Protein AF-A0A4D8QQ71-F1 (afdb_monomer_lite)

Structure (mmCIF, N/CA/C/O backbone):
data_AF-A0A4D8QQ71-F1
#
_entry.id   AF-A0A4D8QQ71-F1
#
loop_
_atom_site.group_PDB
_atom_site.id
_atom_site.type_symbol
_atom_site.label_atom_id
_atom_site.label_alt_id
_atom_site.label_comp_id
_atom_site.label_asym_id
_atom_site.label_entity_id
_atom_site.label_seq_id
_atom_site.pdbx_PDB_ins_code
_atom_site.Cartn_x
_atom_site.Cartn_y
_atom_site.Cartn_z
_atom_site.occupancy
_atom_site.B_iso_or_equiv
_atom_site.auth_seq_id
_atom_site.auth_comp_id
_atom_site.auth_asym_id
_atom_site.auth_atom_id
_atom_site.pdbx_PDB_model_num
ATOM 1 N N . MET A 1 1 ? -4.074 -42.298 10.983 1.00 32.59 1 MET A N 1
ATOM 2 C CA . MET A 1 1 ? -4.245 -40.883 11.365 1.00 32.59 1 MET A CA 1
ATOM 3 C C . MET A 1 1 ? -3.149 -40.591 12.360 1.00 32.59 1 MET A C 1
ATOM 5 O O . MET A 1 1 ? -3.302 -40.962 13.514 1.00 32.59 1 MET A O 1
ATOM 9 N N . ASP A 1 2 ? -2.033 -40.041 11.890 1.00 25.41 2 ASP A N 1
ATOM 10 C CA . ASP A 1 2 ? -0.933 -39.625 12.760 1.00 25.41 2 ASP A CA 1
ATOM 11 C C . ASP A 1 2 ? -1.004 -38.114 12.945 1.00 25.41 2 ASP A C 1
ATOM 13 O O . ASP A 1 2 ? -0.840 -37.344 12.000 1.00 25.41 2 ASP A O 1
ATOM 17 N N . ILE A 1 3 ? -1.305 -37.711 14.177 1.00 35.75 3 ILE A N 1
ATOM 18 C CA . ILE A 1 3 ? -1.334 -36.326 14.641 1.00 35.75 3 ILE A CA 1
ATOM 19 C C . ILE A 1 3 ? -0.041 -36.110 15.430 1.00 35.75 3 ILE A C 1
ATOM 21 O O . ILE A 1 3 ? -0.057 -36.071 16.654 1.00 35.75 3 ILE A O 1
ATOM 25 N N . THR A 1 4 ? 1.099 -36.021 14.746 1.00 35.38 4 THR A N 1
ATOM 26 C CA . THR A 1 4 ? 2.376 -35.640 15.377 1.00 35.38 4 THR A CA 1
ATOM 27 C C . THR A 1 4 ? 3.276 -34.901 14.387 1.00 35.38 4 THR A C 1
ATOM 29 O O . THR A 1 4 ? 4.234 -35.460 13.864 1.00 35.38 4 THR A O 1
ATOM 32 N N . ALA A 1 5 ? 2.957 -33.630 14.125 1.00 35.38 5 ALA A N 1
ATOM 33 C CA . ALA A 1 5 ? 3.883 -32.642 13.556 1.00 35.38 5 ALA A CA 1
ATOM 34 C C . ALA A 1 5 ? 3.397 -31.207 13.850 1.00 35.38 5 ALA A C 1
ATOM 36 O O . ALA A 1 5 ? 3.322 -30.370 12.950 1.00 35.38 5 ALA A O 1
ATOM 37 N N . ALA A 1 6 ? 3.004 -30.935 15.097 1.00 36.25 6 ALA A N 1
ATOM 38 C CA . ALA A 1 6 ? 2.597 -29.606 15.553 1.00 36.25 6 ALA A CA 1
ATOM 39 C C . ALA A 1 6 ? 3.740 -28.959 16.354 1.00 36.25 6 ALA A C 1
ATOM 41 O O . ALA A 1 6 ? 3.700 -28.887 17.579 1.00 36.25 6 ALA A O 1
ATOM 42 N N . GLY A 1 7 ? 4.796 -28.546 15.650 1.00 33.25 7 GLY A N 1
ATOM 43 C CA . GLY A 1 7 ? 5.601 -27.403 16.095 1.00 33.25 7 GLY A CA 1
ATOM 44 C C . GLY A 1 7 ? 4.876 -26.098 15.725 1.00 33.25 7 GLY A C 1
ATOM 45 O O . GLY A 1 7 ? 3.969 -26.153 14.889 1.00 33.25 7 GLY A O 1
ATOM 46 N N . PRO A 1 8 ? 5.234 -24.936 16.306 1.00 40.34 8 PRO A N 1
ATOM 47 C CA . PRO A 1 8 ? 4.706 -23.652 15.841 1.00 40.34 8 PRO A CA 1
ATOM 48 C C . PRO A 1 8 ? 4.981 -23.505 14.336 1.00 40.34 8 PRO A C 1
ATOM 50 O O . PRO A 1 8 ? 6.089 -23.820 13.886 1.00 40.34 8 PRO A O 1
ATOM 53 N N . LEU A 1 9 ? 3.981 -23.089 13.552 1.00 41.75 9 LEU A N 1
ATOM 54 C CA . LEU A 1 9 ? 4.025 -23.014 12.083 1.00 41.75 9 LEU A CA 1
ATOM 55 C C . LEU A 1 9 ? 5.154 -22.077 11.613 1.00 41.75 9 LEU A C 1
ATOM 57 O O . LEU A 1 9 ? 5.753 -22.346 10.578 1.00 41.75 9 LEU A O 1
ATOM 61 N N . LEU A 1 10 ? 5.564 -21.108 12.440 1.00 35.62 10 LEU A N 1
ATOM 62 C CA . LEU A 1 10 ? 6.802 -20.324 12.283 1.00 35.62 10 LEU A CA 1
ATOM 63 C C . LEU A 1 10 ? 8.080 -21.150 12.024 1.00 35.62 10 LEU A C 1
ATOM 65 O O . LEU A 1 10 ? 8.978 -20.666 11.346 1.00 35.62 10 LEU A O 1
ATOM 69 N N . SER A 1 11 ? 8.183 -22.386 12.528 1.00 36.47 11 SER A N 1
ATOM 70 C CA . SER A 1 11 ? 9.331 -23.274 12.249 1.00 36.47 11 SER A CA 1
ATOM 71 C C . SER A 1 11 ? 9.334 -23.853 10.829 1.00 36.47 11 SER A C 1
ATOM 73 O O . SER A 1 11 ? 10.334 -24.420 10.403 1.00 36.47 11 SER A O 1
ATOM 75 N N . ARG A 1 12 ? 8.225 -23.726 10.087 1.00 39.41 12 ARG A N 1
ATOM 76 C CA . ARG A 1 12 ? 8.126 -24.147 8.682 1.00 39.41 12 ARG A CA 1
ATOM 77 C C . ARG A 1 12 ? 8.486 -23.038 7.700 1.00 39.41 12 ARG A C 1
ATOM 79 O O . ARG A 1 12 ? 8.708 -23.354 6.541 1.00 39.41 12 ARG A O 1
ATOM 86 N N . TYR A 1 13 ? 8.577 -21.790 8.150 1.00 51.03 13 TYR A N 1
ATOM 87 C CA . TYR A 1 13 ? 8.839 -20.626 7.303 1.00 51.03 13 TYR A CA 1
ATOM 88 C C . TYR A 1 13 ? 10.159 -19.979 7.716 1.00 51.03 13 TYR A C 1
ATOM 90 O O . TYR A 1 13 ? 10.225 -18.837 8.169 1.00 51.03 13 TYR A O 1
ATOM 98 N N . GLU A 1 14 ? 11.224 -20.771 7.604 1.00 49.44 14 GLU A N 1
ATOM 99 C CA . GLU A 1 14 ? 12.592 -20.271 7.658 1.00 49.44 14 GLU A CA 1
ATOM 100 C C . GLU A 1 14 ? 12.810 -19.309 6.479 1.00 49.44 14 GLU A C 1
ATOM 102 O O . GLU A 1 14 ? 12.250 -19.494 5.396 1.00 49.44 14 GLU A O 1
ATOM 107 N N . ILE A 1 15 ? 13.643 -18.283 6.684 1.00 53.16 15 ILE A N 1
ATOM 108 C CA . ILE A 1 15 ? 14.099 -17.341 5.640 1.00 53.16 15 ILE A CA 1
ATOM 109 C C . ILE A 1 15 ? 14.545 -18.095 4.370 1.00 53.16 15 ILE A C 1
ATOM 111 O O . ILE A 1 15 ? 14.389 -17.598 3.259 1.00 53.16 15 ILE A O 1
ATOM 115 N N . ASP A 1 16 ? 15.008 -19.330 4.544 1.00 51.38 16 ASP A N 1
ATOM 116 C CA . ASP A 1 16 ? 15.487 -20.256 3.523 1.00 51.38 16 ASP A CA 1
ATOM 117 C C . ASP A 1 16 ? 14.410 -20.707 2.510 1.00 51.38 16 ASP A C 1
ATOM 119 O O . ASP A 1 16 ? 14.756 -21.211 1.443 1.00 51.38 16 ASP A O 1
ATOM 123 N N . GLN A 1 17 ? 13.116 -20.519 2.804 1.00 65.69 17 GLN A N 1
ATOM 124 C CA . GLN A 1 17 ? 12.005 -20.800 1.876 1.00 65.69 17 GLN A CA 1
ATOM 125 C C . GLN A 1 17 ? 11.454 -19.551 1.178 1.00 65.69 17 GLN A C 1
ATOM 127 O O . GLN A 1 17 ? 10.574 -19.653 0.319 1.00 65.69 17 GLN A O 1
ATOM 132 N N . VAL A 1 18 ? 11.944 -18.363 1.535 1.00 75.56 18 VAL A N 1
ATOM 133 C CA . VAL A 1 18 ? 11.543 -17.119 0.877 1.00 75.56 18 VAL A CA 1
ATOM 134 C C . VAL A 1 18 ? 12.080 -17.143 -0.550 1.00 75.56 18 VAL A C 1
ATOM 136 O O . VAL A 1 18 ? 13.284 -17.275 -0.773 1.00 75.56 18 VAL A O 1
ATOM 139 N N . LYS A 1 19 ? 11.181 -17.018 -1.532 1.00 80.50 19 LYS A N 1
ATOM 140 C CA . LYS A 1 19 ? 11.563 -16.964 -2.948 1.00 80.50 19 LYS A CA 1
ATOM 141 C C . LYS A 1 19 ? 12.509 -15.772 -3.165 1.00 80.50 19 LYS A C 1
ATOM 143 O O . LYS A 1 19 ? 12.151 -14.656 -2.778 1.00 80.50 19 LYS A O 1
ATOM 148 N N . PRO A 1 20 ? 13.709 -15.981 -3.740 1.00 81.62 20 PRO A N 1
ATOM 149 C CA . PRO A 1 20 ? 14.648 -14.891 -3.973 1.00 81.62 20 PRO A CA 1
ATOM 150 C C . PRO A 1 20 ? 14.092 -13.946 -5.045 1.00 81.62 20 PRO A C 1
ATOM 152 O O . PRO A 1 20 ? 13.395 -14.420 -5.942 1.00 81.62 20 PRO A O 1
ATOM 155 N N . PRO A 1 21 ? 14.417 -12.641 -5.004 1.00 84.75 21 PRO A N 1
ATOM 156 C CA . PRO A 1 21 ? 14.007 -11.714 -6.055 1.00 84.75 21 PRO A CA 1
ATOM 157 C C . PRO A 1 21 ? 14.518 -12.188 -7.422 1.00 84.75 21 PRO A C 1
ATOM 159 O O . PRO A 1 21 ? 15.658 -12.642 -7.540 1.00 84.75 21 PRO A O 1
ATOM 162 N N . GLU A 1 22 ? 13.694 -12.066 -8.461 1.00 85.56 22 GLU A N 1
ATOM 163 C CA . GLU A 1 22 ? 14.055 -12.479 -9.825 1.00 85.56 22 GLU A CA 1
ATOM 164 C C . GLU A 1 22 ? 14.792 -11.382 -10.603 1.00 85.56 22 GLU A C 1
ATOM 166 O O . GLU A 1 22 ? 15.382 -11.647 -11.654 1.00 85.56 22 GLU A O 1
ATOM 171 N N . SER A 1 23 ? 14.806 -10.152 -10.083 1.00 84.25 23 SER A N 1
ATOM 172 C CA . SER A 1 23 ? 15.442 -9.006 -10.726 1.00 84.25 23 SER A CA 1
ATOM 173 C C . SER A 1 23 ? 16.143 -8.066 -9.732 1.00 84.25 23 SER A C 1
ATOM 175 O O . SER A 1 23 ? 15.766 -7.991 -8.559 1.00 84.25 23 SER A O 1
ATOM 177 N N . PRO A 1 24 ? 17.141 -7.275 -10.183 1.00 86.81 24 PRO A N 1
ATOM 178 C CA . PRO A 1 24 ? 17.744 -6.225 -9.357 1.00 86.81 24 PRO A CA 1
ATOM 179 C C . PRO A 1 24 ? 16.740 -5.166 -8.886 1.00 86.81 24 PRO A C 1
ATOM 181 O O . PRO A 1 24 ? 16.945 -4.540 -7.850 1.00 86.81 24 PRO A O 1
ATOM 184 N N . ILE A 1 25 ? 15.665 -4.947 -9.648 1.00 88.81 25 ILE A N 1
ATOM 185 C CA . ILE A 1 25 ? 14.607 -3.996 -9.300 1.00 88.81 25 ILE A CA 1
ATOM 186 C C . ILE A 1 25 ? 13.749 -4.539 -8.156 1.00 88.81 25 ILE A C 1
ATOM 188 O O . ILE A 1 25 ? 13.531 -3.817 -7.185 1.00 88.81 25 ILE A O 1
ATOM 192 N N . GLU A 1 26 ? 13.336 -5.807 -8.219 1.00 88.69 26 GLU A N 1
ATOM 193 C CA . GLU A 1 26 ? 12.669 -6.468 -7.092 1.00 88.69 26 GLU A CA 1
ATOM 194 C C . GLU A 1 26 ? 13.551 -6.448 -5.846 1.00 88.69 26 GLU A C 1
ATOM 196 O O . GLU A 1 26 ? 13.071 -6.081 -4.781 1.00 88.69 26 GLU A O 1
ATOM 201 N N . ALA A 1 27 ? 14.846 -6.759 -5.973 1.00 87.81 27 ALA A N 1
ATOM 202 C CA . ALA A 1 27 ? 15.775 -6.719 -4.844 1.00 87.81 27 ALA A CA 1
ATOM 203 C C . ALA A 1 27 ? 15.812 -5.332 -4.174 1.00 87.81 27 ALA A C 1
ATOM 205 O O . ALA A 1 27 ? 15.681 -5.233 -2.957 1.00 87.81 27 ALA A O 1
ATOM 206 N N . LYS A 1 28 ? 15.885 -4.250 -4.962 1.00 89.81 28 LYS A N 1
ATOM 207 C CA . LYS A 1 28 ? 15.823 -2.876 -4.433 1.00 89.81 28 LYS A CA 1
ATOM 208 C C . LYS A 1 28 ? 14.486 -2.555 -3.764 1.00 89.81 28 LYS A C 1
ATOM 210 O O . LYS A 1 28 ? 14.470 -1.864 -2.749 1.00 89.81 28 LYS A O 1
ATOM 215 N N . MET A 1 29 ? 13.369 -3.021 -4.326 1.00 91.31 29 MET A N 1
ATOM 216 C CA . MET A 1 29 ? 12.056 -2.848 -3.701 1.00 91.31 29 MET A CA 1
ATOM 217 C C . MET A 1 29 ? 11.981 -3.609 -2.370 1.00 91.31 29 MET A C 1
ATOM 219 O O . MET A 1 29 ? 11.506 -3.058 -1.382 1.00 91.31 29 MET A O 1
ATOM 223 N N . LEU A 1 30 ? 12.500 -4.837 -2.309 1.00 88.25 30 LEU A N 1
ATOM 224 C CA . LEU A 1 30 ? 12.590 -5.602 -1.066 1.00 88.25 30 LEU A CA 1
ATOM 225 C C . LEU A 1 30 ? 13.420 -4.862 -0.010 1.00 88.25 30 LEU A C 1
ATOM 227 O O . LEU A 1 30 ? 12.963 -4.719 1.122 1.00 88.25 30 LEU A O 1
ATOM 231 N N . ASP A 1 31 ? 14.582 -4.323 -0.381 1.00 86.56 31 ASP A N 1
ATOM 232 C CA . ASP A 1 31 ? 15.417 -3.522 0.523 1.00 86.56 31 ASP A CA 1
ATOM 233 C C . ASP A 1 31 ? 14.671 -2.280 1.042 1.00 86.56 31 ASP A C 1
ATOM 235 O O . ASP A 1 31 ? 14.702 -1.978 2.241 1.00 86.56 31 ASP A O 1
ATOM 239 N N . LEU A 1 32 ? 13.944 -1.587 0.158 1.00 87.69 32 LEU A N 1
ATOM 240 C CA . LEU A 1 32 ? 13.114 -0.435 0.513 1.00 87.69 32 LEU A CA 1
ATOM 241 C C . LEU A 1 32 ? 12.023 -0.813 1.525 1.00 87.69 32 LEU A C 1
ATOM 243 O O . LEU A 1 32 ? 11.847 -0.110 2.520 1.00 87.69 32 LEU A O 1
ATOM 247 N N . LEU A 1 33 ? 11.317 -1.925 1.314 1.00 84.94 33 LEU A N 1
ATOM 248 C CA . LEU A 1 33 ? 10.293 -2.412 2.245 1.00 84.94 33 LEU A CA 1
ATOM 249 C C . LEU A 1 33 ? 10.888 -2.808 3.601 1.00 84.94 33 LEU A C 1
ATOM 251 O O . LEU A 1 33 ? 10.237 -2.629 4.629 1.00 84.94 33 LEU A O 1
ATOM 255 N N . MET A 1 34 ? 12.120 -3.324 3.610 1.00 77.19 34 MET A N 1
ATOM 256 C CA . MET A 1 34 ? 12.773 -3.822 4.819 1.00 77.19 34 MET A CA 1
ATOM 257 C C . MET A 1 34 ? 13.352 -2.729 5.719 1.00 77.19 34 MET A C 1
ATOM 259 O O . MET A 1 34 ? 13.402 -2.918 6.936 1.00 77.19 34 MET A O 1
ATOM 263 N N . GLY A 1 35 ? 13.798 -1.606 5.152 1.00 71.50 35 GLY A N 1
ATOM 264 C CA . GLY A 1 35 ? 14.496 -0.569 5.922 1.00 71.50 35 GLY A CA 1
ATOM 265 C C . GLY A 1 35 ? 14.162 0.876 5.569 1.00 71.50 35 GLY A C 1
ATOM 266 O O . GLY A 1 35 ? 14.588 1.772 6.293 1.00 71.50 35 GLY A O 1
ATOM 267 N N . GLY A 1 36 ? 13.429 1.125 4.484 1.00 62.19 36 GLY A N 1
ATOM 268 C CA . GLY A 1 36 ? 13.174 2.473 3.968 1.00 62.19 36 GLY A CA 1
ATOM 269 C C . GLY A 1 36 ? 11.766 3.014 4.215 1.00 62.19 36 GLY A C 1
ATOM 270 O O . GLY A 1 36 ? 11.505 4.180 3.925 1.00 62.19 36 GLY A O 1
ATOM 271 N N . LEU A 1 37 ? 10.850 2.211 4.764 1.00 74.62 37 LEU A N 1
ATOM 272 C CA . LEU A 1 37 ? 9.524 2.697 5.145 1.00 74.62 37 LEU A CA 1
ATOM 273 C C . LEU A 1 37 ? 9.587 3.388 6.516 1.00 74.62 37 LEU A C 1
ATOM 275 O O . LEU A 1 37 ? 9.818 2.750 7.543 1.00 74.62 37 LEU A O 1
ATOM 279 N N . ASN A 1 38 ? 9.316 4.696 6.549 1.00 63.53 38 ASN A N 1
ATOM 280 C CA . ASN A 1 38 ? 9.297 5.522 7.768 1.00 63.53 38 ASN A CA 1
ATOM 281 C C . ASN A 1 38 ? 8.014 5.337 8.593 1.00 63.53 38 ASN A C 1
ATOM 283 O O . ASN A 1 38 ? 7.416 6.297 9.067 1.00 63.53 38 ASN A O 1
ATOM 287 N N . LEU A 1 39 ? 7.575 4.092 8.754 1.00 64.31 39 LEU A N 1
ATOM 288 C CA . LEU A 1 39 ? 6.323 3.777 9.430 1.00 64.31 39 LEU A CA 1
ATOM 289 C C . LEU A 1 39 ? 6.533 3.413 10.910 1.00 64.31 39 LEU A C 1
ATOM 291 O O . LEU A 1 39 ? 5.587 3.427 11.689 1.00 64.31 39 LEU A O 1
ATOM 295 N N . GLY A 1 40 ? 7.760 3.058 11.315 1.00 64.94 40 GLY A N 1
ATOM 296 C CA . GLY A 1 40 ? 8.028 2.498 12.649 1.00 64.94 40 GLY A CA 1
ATOM 297 C C . GLY A 1 40 ? 7.573 1.038 12.812 1.00 64.94 40 GLY A C 1
ATOM 298 O O . GLY A 1 40 ? 7.505 0.536 13.934 1.00 64.94 40 GLY A O 1
ATOM 299 N N . PHE A 1 41 ? 7.276 0.353 11.702 1.00 68.81 41 PHE A N 1
ATOM 300 C CA . PHE A 1 41 ? 6.875 -1.055 11.653 1.00 68.81 41 PHE A CA 1
ATOM 301 C C . PHE A 1 41 ? 8.088 -1.915 11.313 1.00 68.81 41 PHE A C 1
ATOM 303 O O . PHE A 1 41 ? 8.929 -1.532 10.499 1.00 68.81 41 PHE A O 1
ATOM 310 N N . LYS A 1 42 ? 8.174 -3.102 11.914 1.00 71.81 42 LYS A N 1
ATOM 311 C CA . LYS A 1 42 ? 9.212 -4.070 11.561 1.00 71.81 42 LYS A CA 1
ATOM 312 C C . LYS A 1 42 ? 8.741 -4.888 10.363 1.00 71.81 42 LYS A C 1
ATOM 314 O O . LYS A 1 42 ? 7.763 -5.626 10.470 1.00 71.81 42 LYS A O 1
ATOM 319 N N . ALA A 1 43 ? 9.452 -4.790 9.249 1.00 74.94 43 ALA A N 1
ATOM 320 C CA . ALA A 1 43 ? 9.209 -5.655 8.106 1.00 74.94 43 ALA A CA 1
ATOM 321 C C . ALA A 1 43 ? 9.787 -7.063 8.336 1.00 74.94 43 ALA A C 1
ATOM 323 O O . ALA A 1 43 ? 10.841 -7.231 8.960 1.00 74.94 43 ALA A O 1
ATOM 324 N N . THR A 1 44 ? 9.081 -8.082 7.852 1.00 77.94 44 THR A N 1
ATOM 325 C CA . THR A 1 44 ? 9.497 -9.489 7.888 1.00 77.94 44 THR A CA 1
ATOM 326 C C . THR A 1 44 ? 9.116 -10.189 6.593 1.00 77.94 44 THR A C 1
ATOM 328 O O . THR A 1 44 ? 8.035 -9.945 6.058 1.00 77.94 44 THR A O 1
ATOM 331 N N . PHE A 1 45 ? 9.965 -11.105 6.131 1.00 78.69 45 PHE A N 1
ATOM 332 C CA . PHE A 1 45 ? 9.618 -11.993 5.028 1.00 78.69 45 PHE A CA 1
ATOM 333 C C . PHE A 1 45 ? 8.802 -13.187 5.499 1.00 78.69 45 PHE A C 1
ATOM 335 O O . PHE A 1 45 ? 9.042 -13.726 6.579 1.00 78.69 45 PHE A O 1
ATOM 342 N N . ALA A 1 46 ? 7.869 -13.598 4.652 1.00 78.31 46 ALA A N 1
ATOM 343 C CA . ALA A 1 46 ? 7.136 -14.843 4.773 1.00 78.31 46 ALA A CA 1
ATOM 344 C C . ALA A 1 46 ? 7.050 -15.510 3.393 1.00 78.31 46 ALA A C 1
ATOM 346 O O . ALA A 1 46 ? 7.121 -14.844 2.359 1.00 78.31 46 ALA A O 1
ATOM 347 N N . ALA A 1 47 ? 6.934 -16.834 3.377 1.00 82.94 47 ALA A N 1
ATOM 348 C CA . ALA A 1 47 ? 6.898 -17.619 2.150 1.00 82.94 47 ALA A CA 1
ATOM 349 C C . ALA A 1 47 ? 5.486 -18.159 1.921 1.00 82.94 47 ALA A C 1
ATOM 351 O O . ALA A 1 47 ? 4.944 -18.852 2.776 1.00 82.94 47 ALA A O 1
ATOM 352 N N . ALA A 1 48 ? 4.897 -17.849 0.769 1.00 85.50 48 ALA A N 1
ATOM 353 C CA . ALA A 1 48 ? 3.610 -18.388 0.347 1.00 85.50 48 ALA A CA 1
ATOM 354 C C . ALA A 1 48 ? 3.636 -18.678 -1.157 1.00 85.50 48 ALA A C 1
ATOM 356 O O . ALA A 1 48 ? 4.264 -17.950 -1.934 1.00 85.50 48 ALA A O 1
ATOM 357 N N . ASP A 1 49 ? 2.960 -19.746 -1.576 1.00 88.19 49 ASP A N 1
ATOM 358 C CA . ASP A 1 49 ? 2.844 -20.083 -2.994 1.00 88.19 49 ASP A CA 1
ATOM 359 C C . ASP A 1 49 ? 1.725 -19.307 -3.676 1.00 88.19 49 ASP A C 1
ATOM 361 O O . ASP A 1 49 ? 1.920 -18.799 -4.782 1.00 88.19 49 ASP A O 1
ATOM 365 N N . THR A 1 50 ? 0.592 -19.144 -2.996 1.00 90.31 50 THR A N 1
ATOM 366 C CA . THR A 1 50 ? -0.557 -18.366 -3.463 1.00 90.31 50 THR A CA 1
ATOM 367 C C . THR A 1 50 ? -0.985 -17.312 -2.447 1.00 90.31 50 THR A C 1
ATOM 369 O O . THR A 1 50 ? -0.582 -17.332 -1.281 1.00 90.31 50 THR A O 1
ATOM 372 N N . TRP A 1 51 ? -1.793 -16.343 -2.886 1.00 89.62 51 TRP A N 1
ATOM 373 C CA . TRP A 1 51 ? -2.254 -15.282 -1.988 1.00 89.62 51 TRP A CA 1
ATOM 374 C C . TRP A 1 51 ? -3.235 -15.811 -0.939 1.00 89.62 51 TRP A C 1
ATOM 376 O O . TRP A 1 51 ? -3.264 -15.291 0.174 1.00 89.62 51 TRP A O 1
ATOM 386 N N . GLN A 1 52 ? -3.983 -16.874 -1.251 1.00 88.94 52 GLN A N 1
ATOM 387 C CA . GLN A 1 52 ? -4.774 -17.592 -0.256 1.00 88.94 52 GLN A CA 1
ATOM 388 C C . GLN A 1 52 ? -3.894 -18.269 0.791 1.00 88.94 52 GLN A C 1
ATOM 390 O O . GLN A 1 52 ? -4.206 -18.147 1.969 1.00 88.94 52 GLN A O 1
ATOM 395 N N . ASP A 1 53 ? -2.774 -18.891 0.405 1.00 87.75 53 ASP A N 1
ATOM 396 C CA . ASP A 1 53 ? -1.852 -19.486 1.385 1.00 87.75 53 ASP A CA 1
ATOM 397 C C . ASP A 1 53 ? -1.306 -18.421 2.345 1.00 87.75 53 ASP A C 1
ATOM 399 O O . ASP A 1 53 ? -1.202 -18.654 3.549 1.00 87.75 53 ASP A O 1
ATOM 403 N N . ALA A 1 54 ? -1.006 -17.223 1.829 1.00 85.50 54 ALA A N 1
ATOM 404 C CA . ALA A 1 54 ? -0.608 -16.089 2.658 1.00 85.50 54 ALA A CA 1
ATOM 405 C C . ALA A 1 54 ? -1.736 -15.663 3.615 1.00 85.50 54 ALA A C 1
ATOM 407 O O . ALA A 1 54 ? -1.493 -15.481 4.806 1.00 85.50 54 ALA A O 1
ATOM 408 N N . VAL A 1 55 ? -2.977 -15.542 3.131 1.00 83.44 55 VAL A N 1
ATOM 409 C CA . VAL A 1 55 ? -4.149 -15.223 3.969 1.00 83.44 55 VAL A CA 1
ATOM 410 C C . VAL A 1 55 ? -4.356 -16.270 5.063 1.00 83.44 55 VAL A C 1
ATOM 412 O O . VAL A 1 55 ? -4.555 -15.912 6.225 1.00 83.44 55 VAL A O 1
ATOM 415 N N . ASP A 1 56 ? -4.303 -17.550 4.710 1.00 83.44 56 ASP A N 1
ATOM 416 C CA . ASP A 1 56 ? -4.508 -18.658 5.637 1.00 83.44 56 ASP A CA 1
ATOM 417 C C . ASP A 1 56 ? -3.393 -18.712 6.683 1.00 83.44 56 ASP A C 1
ATOM 419 O O . ASP A 1 56 ? -3.669 -18.905 7.867 1.00 83.44 56 ASP A O 1
ATOM 423 N N . MET A 1 57 ? -2.147 -18.437 6.284 1.00 79.12 57 MET A N 1
ATOM 424 C CA . MET A 1 57 ? -1.017 -18.299 7.202 1.00 79.12 57 MET A CA 1
ATOM 425 C C . MET A 1 57 ? -1.237 -17.165 8.206 1.00 79.12 57 MET A C 1
ATOM 427 O O . MET A 1 57 ? -1.106 -17.364 9.415 1.00 79.12 57 MET A O 1
ATOM 431 N N . LEU A 1 58 ? -1.598 -15.982 7.711 1.00 78.06 58 LEU A N 1
ATOM 432 C CA . LEU A 1 58 ? -1.828 -14.804 8.540 1.00 78.06 58 LEU A CA 1
ATOM 433 C C . LEU A 1 58 ? -2.978 -15.034 9.540 1.00 78.06 58 LEU A C 1
ATOM 435 O O . LEU A 1 58 ? -2.889 -14.620 10.696 1.00 78.06 58 LEU A O 1
ATOM 439 N N . ARG A 1 59 ? -4.031 -15.748 9.122 1.00 76.75 59 ARG A N 1
ATOM 440 C CA . ARG A 1 59 ? -5.167 -16.136 9.976 1.00 76.75 59 ARG A CA 1
ATOM 441 C C . ARG A 1 59 ? -4.836 -17.232 10.984 1.00 76.75 59 ARG A C 1
ATOM 443 O O . ARG A 1 59 ? -5.421 -17.240 12.063 1.00 76.75 59 ARG A O 1
ATOM 450 N N . ALA A 1 60 ? -3.949 -18.164 10.642 1.00 76.94 60 ALA A N 1
ATOM 451 C CA . ALA A 1 60 ? -3.574 -19.268 11.521 1.00 76.94 60 ALA A CA 1
ATOM 452 C C . ALA A 1 60 ? -2.673 -18.812 12.678 1.00 76.94 60 ALA A C 1
ATOM 454 O O . ALA A 1 60 ? -2.770 -19.353 13.779 1.00 76.94 60 ALA A O 1
ATOM 455 N N . GLU A 1 61 ? -1.818 -17.812 12.450 1.00 72.44 61 GLU A N 1
ATOM 456 C CA . GLU A 1 61 ? -0.876 -17.305 13.454 1.00 72.44 61 GLU A CA 1
ATOM 457 C C . GLU A 1 61 ? -0.979 -15.782 13.654 1.00 72.44 61 GLU A C 1
ATOM 459 O O . GLU A 1 61 ? 0.014 -15.059 13.522 1.00 72.44 61 GLU A O 1
ATOM 464 N N . PRO A 1 62 ? -2.152 -15.250 14.039 1.00 68.50 62 PRO A N 1
ATOM 465 C CA . PRO A 1 62 ? -2.346 -13.809 14.136 1.00 68.50 62 PRO A CA 1
ATOM 466 C C . PRO A 1 62 ? -1.380 -13.177 15.143 1.00 68.50 62 PRO A C 1
ATOM 468 O O . PRO A 1 62 ? -0.890 -12.075 14.925 1.00 68.50 62 PRO A O 1
ATOM 471 N N . GLU A 1 63 ? -1.022 -13.882 16.220 1.00 65.25 63 GLU A N 1
ATOM 472 C CA . GLU A 1 63 ? -0.067 -13.399 17.222 1.00 65.25 63 GLU A CA 1
ATOM 473 C C . GLU A 1 63 ? 1.359 -13.239 16.670 1.00 65.25 63 GLU A C 1
ATOM 475 O O . GLU A 1 63 ? 2.027 -12.254 16.995 1.00 65.25 63 GLU A O 1
ATOM 480 N N . ALA A 1 64 ? 1.806 -14.134 15.783 1.00 64.38 64 ALA A N 1
ATOM 481 C CA . ALA A 1 64 ? 3.134 -14.077 15.170 1.00 64.38 64 ALA A CA 1
ATOM 482 C C . ALA A 1 64 ? 3.306 -12.845 14.268 1.00 64.38 64 ALA A C 1
ATOM 484 O O . ALA A 1 64 ? 4.387 -12.245 14.208 1.00 64.38 64 ALA A O 1
ATOM 485 N N . PHE A 1 65 ? 2.215 -12.443 13.616 1.00 62.06 65 PHE A N 1
ATOM 486 C CA . PHE A 1 65 ? 2.184 -11.343 12.658 1.00 62.06 65 PHE A CA 1
ATOM 487 C C . PHE A 1 65 ? 1.619 -10.040 13.241 1.00 62.06 65 PHE A C 1
ATOM 489 O O . PHE A 1 65 ? 1.753 -8.991 12.630 1.00 62.06 65 PHE A O 1
ATOM 496 N N . SER A 1 66 ? 1.058 -10.067 14.451 1.00 56.72 66 SER A N 1
ATOM 497 C CA . SER A 1 66 ? 0.238 -8.981 15.001 1.00 56.72 66 SER A CA 1
ATOM 498 C C . SER A 1 66 ? 0.915 -7.636 15.294 1.00 56.72 66 SER A C 1
ATOM 500 O O . SER A 1 66 ? 0.253 -6.607 15.229 1.00 56.72 66 SER A O 1
ATOM 502 N N . ARG A 1 67 ? 2.189 -7.585 15.691 1.00 61.22 67 ARG A N 1
ATOM 503 C CA . ARG A 1 67 ? 2.735 -6.380 16.354 1.00 61.22 67 ARG A CA 1
ATOM 504 C C . ARG A 1 67 ? 3.479 -5.447 15.411 1.00 61.22 67 ARG A C 1
ATOM 506 O O . ARG A 1 67 ? 4.683 -5.634 15.238 1.00 61.22 67 ARG A O 1
ATOM 513 N N . ASN A 1 68 ? 2.792 -4.431 14.886 1.00 63.69 68 ASN A N 1
ATOM 514 C CA . ASN A 1 68 ? 3.363 -3.407 14.007 1.00 63.69 68 ASN A CA 1
ATOM 515 C C . ASN A 1 68 ? 4.306 -4.026 12.970 1.00 63.69 68 ASN A C 1
ATOM 517 O O . ASN A 1 68 ? 5.495 -3.691 12.906 1.00 63.69 68 ASN A O 1
ATOM 521 N N . ARG A 1 69 ? 3.778 -4.977 12.192 1.00 73.50 69 ARG A N 1
ATOM 522 C CA . ARG A 1 69 ? 4.558 -5.698 11.190 1.00 73.50 69 ARG A CA 1
ATOM 523 C C . ARG A 1 69 ? 4.052 -5.459 9.787 1.00 73.50 69 ARG A C 1
ATOM 525 O O . ARG A 1 69 ? 2.855 -5.376 9.529 1.00 73.50 69 ARG A O 1
ATOM 532 N N . ILE A 1 70 ? 5.013 -5.419 8.880 1.00 79.44 70 ILE A N 1
ATOM 533 C CA . ILE A 1 70 ? 4.783 -5.518 7.447 1.00 79.44 70 ILE A CA 1
ATOM 534 C C . ILE A 1 70 ? 5.295 -6.892 7.045 1.00 79.44 70 ILE A C 1
ATOM 536 O O . ILE A 1 70 ? 6.483 -7.174 7.177 1.00 79.44 70 ILE A O 1
ATOM 540 N N . CYS A 1 71 ? 4.402 -7.768 6.607 1.00 84.62 71 CYS A N 1
ATOM 541 C CA . CYS A 1 71 ? 4.780 -9.083 6.112 1.00 84.62 71 CYS A CA 1
ATOM 542 C C . CYS A 1 71 ? 4.859 -9.009 4.596 1.00 84.62 71 CYS A C 1
ATOM 544 O O . CYS A 1 71 ? 3.879 -8.662 3.941 1.00 84.62 71 CYS A O 1
ATOM 546 N N . VAL A 1 72 ? 6.028 -9.311 4.047 1.00 87.62 72 VAL A N 1
ATOM 547 C CA . VAL A 1 72 ? 6.256 -9.311 2.604 1.00 87.62 72 VAL A CA 1
ATOM 548 C C . VAL A 1 72 ? 6.327 -10.756 2.138 1.00 87.62 72 VAL A C 1
ATOM 550 O O . VAL A 1 72 ? 7.152 -11.526 2.631 1.00 87.62 72 VAL A O 1
ATOM 553 N N . PHE A 1 73 ? 5.466 -11.105 1.189 1.00 90.50 73 PHE A N 1
ATOM 554 C CA . PHE A 1 73 ? 5.411 -12.402 0.529 1.00 90.50 73 PHE A CA 1
ATOM 555 C C . PHE A 1 73 ? 5.848 -12.217 -0.929 1.00 90.50 73 PHE A C 1
ATOM 557 O O . PHE A 1 73 ? 5.064 -11.716 -1.741 1.00 90.50 73 PHE A O 1
ATOM 564 N N . PRO A 1 74 ? 7.097 -12.556 -1.283 1.00 90.88 74 PRO A N 1
ATOM 565 C CA . PRO A 1 74 ? 7.565 -12.449 -2.658 1.00 90.88 74 PRO A CA 1
ATOM 566 C C . PRO A 1 74 ? 6.920 -13.506 -3.560 1.00 90.88 74 PRO A C 1
ATOM 568 O O . PRO A 1 74 ? 6.707 -14.645 -3.143 1.00 90.88 74 PRO A O 1
ATOM 571 N N . GLN A 1 75 ? 6.689 -13.147 -4.822 1.00 89.75 75 GLN A N 1
ATOM 572 C CA . GLN A 1 75 ? 6.355 -14.057 -5.923 1.00 89.75 75 GLN A CA 1
ATOM 573 C C . GLN A 1 75 ? 5.149 -14.959 -5.645 1.00 89.75 75 GLN A C 1
ATOM 575 O O . GLN A 1 75 ? 5.200 -16.190 -5.771 1.00 89.75 75 GLN A O 1
ATOM 580 N N . VAL A 1 76 ? 4.046 -14.316 -5.281 1.00 91.00 76 VAL A N 1
ATOM 581 C CA . VAL A 1 76 ? 2.798 -14.973 -4.903 1.00 91.00 76 VAL A CA 1
ATOM 582 C C . VAL A 1 76 ? 1.921 -15.217 -6.131 1.00 91.00 76 VAL A C 1
ATOM 584 O O . VAL A 1 76 ? 1.695 -14.323 -6.948 1.00 91.00 76 VAL A O 1
ATOM 587 N N . GLY A 1 77 ? 1.409 -16.440 -6.262 1.00 91.69 77 GLY A N 1
ATOM 588 C CA . GLY A 1 77 ? 0.471 -16.827 -7.310 1.00 91.69 77 GLY A CA 1
ATOM 589 C C . GLY A 1 77 ? -0.937 -16.262 -7.097 1.00 91.69 77 GLY A C 1
ATOM 590 O O . GLY A 1 77 ? -1.469 -16.266 -5.984 1.00 91.69 77 GLY A O 1
ATOM 591 N N . VAL A 1 78 ? -1.560 -15.821 -8.190 1.00 90.81 78 VAL A N 1
ATOM 592 C CA . VAL A 1 78 ? -2.964 -15.397 -8.271 1.00 90.81 78 VAL A CA 1
ATOM 593 C C . VAL A 1 78 ? -3.568 -15.991 -9.544 1.00 90.81 78 VAL A C 1
ATOM 595 O O . VAL A 1 78 ? -3.281 -15.542 -10.657 1.00 90.81 78 VAL A O 1
ATOM 598 N N . ASP A 1 79 ? -4.391 -17.028 -9.392 1.00 88.12 79 ASP A N 1
ATOM 599 C CA . ASP A 1 79 ? -4.870 -17.878 -10.488 1.00 88.12 79 ASP A CA 1
ATOM 600 C C . ASP A 1 79 ? -3.715 -18.393 -11.371 1.00 88.12 79 ASP A C 1
ATOM 602 O O . ASP A 1 79 ? -2.892 -19.195 -10.939 1.00 88.12 79 ASP A O 1
ATOM 606 N N . ARG A 1 80 ? -3.645 -17.934 -12.627 1.00 88.50 80 ARG A N 1
ATOM 607 C CA . ARG A 1 80 ? -2.587 -18.270 -13.596 1.00 88.50 80 ARG A CA 1
ATOM 608 C C . ARG A 1 80 ? -1.473 -17.224 -13.675 1.00 88.50 80 ARG A C 1
ATOM 610 O O . ARG A 1 80 ? -0.599 -17.335 -14.531 1.00 88.50 80 ARG A O 1
ATOM 617 N N . TYR A 1 81 ? -1.568 -16.169 -12.876 1.00 90.19 81 TYR A N 1
ATOM 618 C CA . TYR A 1 81 ? -0.617 -15.069 -12.841 1.00 90.19 81 TYR A CA 1
ATOM 619 C C . TYR A 1 81 ? 0.211 -15.125 -11.562 1.00 90.19 81 TYR A C 1
ATOM 621 O O . TYR A 1 81 ? -0.098 -15.855 -10.622 1.00 90.19 81 TYR A O 1
ATOM 629 N N . ARG A 1 82 ? 1.271 -14.326 -11.535 1.00 89.94 82 ARG A N 1
ATOM 630 C CA . ARG A 1 82 ? 2.122 -14.121 -10.372 1.00 89.94 82 ARG A CA 1
ATOM 631 C C . ARG A 1 82 ? 2.240 -12.624 -10.142 1.00 89.94 82 ARG A C 1
ATOM 633 O O . ARG A 1 82 ? 2.444 -11.898 -11.116 1.00 89.94 82 ARG A O 1
ATOM 640 N N . ALA A 1 83 ? 2.105 -12.212 -8.891 1.00 89.81 83 ALA A N 1
ATOM 641 C CA . ALA A 1 83 ? 2.458 -10.875 -8.448 1.00 89.81 83 ALA A CA 1
ATOM 642 C C . ALA A 1 83 ? 3.869 -10.883 -7.860 1.00 89.81 83 ALA A C 1
ATOM 644 O O . ALA A 1 83 ? 4.263 -11.864 -7.220 1.00 89.81 83 ALA A O 1
ATOM 645 N N . ASP A 1 84 ? 4.625 -9.806 -8.058 1.00 91.75 84 ASP A N 1
ATOM 646 C CA . ASP A 1 84 ? 6.007 -9.745 -7.571 1.00 91.75 84 ASP A CA 1
ATOM 647 C C . ASP A 1 84 ? 6.056 -9.785 -6.047 1.00 91.75 84 ASP A C 1
ATOM 649 O O . ASP A 1 84 ? 6.910 -10.458 -5.471 1.00 91.75 84 ASP A O 1
ATOM 653 N N . MET A 1 85 ? 5.125 -9.095 -5.381 1.00 93.06 85 MET A N 1
ATOM 654 C CA . MET A 1 85 ? 5.015 -9.100 -3.926 1.00 93.06 85 MET A CA 1
ATOM 655 C C . MET A 1 85 ? 3.560 -8.946 -3.490 1.00 93.06 85 MET A C 1
ATOM 657 O O . MET A 1 85 ? 2.822 -8.113 -4.015 1.00 93.06 85 MET A O 1
ATOM 661 N N . LEU A 1 86 ? 3.170 -9.696 -2.466 1.00 92.56 86 LEU A N 1
ATOM 662 C CA . LEU A 1 86 ? 2.013 -9.397 -1.632 1.00 92.56 86 LEU A CA 1
ATOM 663 C C . LEU A 1 86 ? 2.525 -8.824 -0.312 1.00 92.56 86 LEU A C 1
ATOM 665 O O . LEU A 1 86 ? 3.369 -9.423 0.353 1.00 92.56 86 LEU A O 1
ATOM 669 N N . VAL A 1 87 ? 2.010 -7.666 0.074 1.00 90.12 87 VAL A N 1
ATOM 670 C CA . VAL A 1 87 ? 2.331 -7.019 1.340 1.00 90.12 87 VAL A CA 1
ATOM 671 C C . VAL A 1 87 ? 1.111 -7.084 2.235 1.00 90.12 87 VAL A C 1
ATOM 673 O O . VAL A 1 87 ? 0.044 -6.586 1.882 1.00 90.12 87 VAL A O 1
ATOM 676 N N . ALA A 1 88 ? 1.286 -7.695 3.401 1.00 85.88 88 ALA A N 1
ATOM 677 C CA . ALA A 1 88 ? 0.299 -7.706 4.459 1.00 85.88 88 ALA A CA 1
ATOM 678 C C . ALA A 1 88 ? 0.718 -6.746 5.562 1.00 85.88 88 ALA A C 1
ATOM 680 O O . ALA A 1 88 ? 1.758 -6.908 6.205 1.00 85.88 88 ALA A O 1
ATOM 681 N N . PHE A 1 89 ? -0.114 -5.747 5.793 1.00 78.56 89 PHE A N 1
ATOM 682 C CA . PHE A 1 89 ? 0.055 -4.812 6.880 1.00 78.56 89 PHE A CA 1
ATOM 683 C C . PHE A 1 89 ? -0.756 -5.278 8.084 1.00 78.56 89 PHE A C 1
ATOM 685 O O . PHE A 1 89 ? -1.983 -5.416 8.034 1.00 78.56 89 PHE A O 1
ATOM 692 N N . ALA A 1 90 ? -0.027 -5.556 9.160 1.00 67.50 90 ALA A N 1
ATOM 693 C CA . ALA A 1 90 ? -0.563 -5.98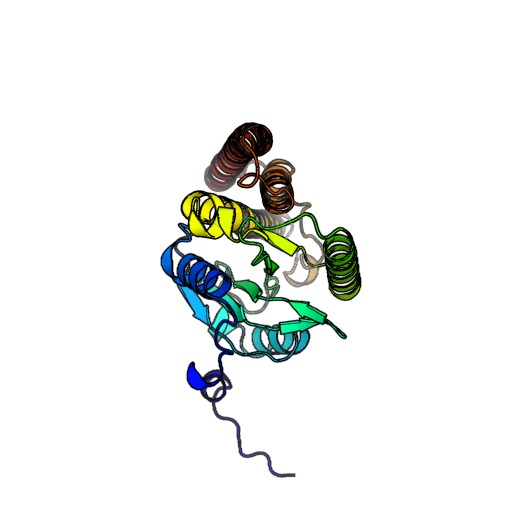8 10.432 1.00 67.50 90 ALA A CA 1
ATOM 694 C C . ALA A 1 90 ? -0.301 -4.900 11.474 1.00 67.50 90 ALA A C 1
ATOM 696 O O . ALA A 1 90 ? 0.778 -4.797 12.064 1.00 67.50 90 ALA A O 1
ATOM 697 N N . ASP A 1 91 ? -1.323 -4.090 11.703 1.00 59.25 91 ASP A N 1
ATOM 698 C CA . ASP A 1 91 ? -1.373 -3.153 12.813 1.00 59.25 91 ASP A CA 1
ATOM 699 C C . ASP A 1 91 ? -2.319 -3.715 13.882 1.00 59.25 91 ASP A C 1
ATOM 701 O O . ASP A 1 91 ? -3.517 -3.419 13.882 1.00 59.25 91 ASP A O 1
ATOM 705 N N . ARG A 1 92 ? -1.805 -4.570 14.786 1.00 54.28 92 ARG A N 1
ATOM 706 C CA . ARG A 1 92 ? -2.413 -4.691 16.118 1.00 54.28 92 ARG A CA 1
ATOM 707 C C . ARG A 1 92 ? -1.815 -3.629 17.040 1.00 54.28 92 ARG A C 1
ATOM 709 O O . ARG A 1 92 ? -1.079 -3.935 17.972 1.00 54.28 92 ARG A O 1
ATOM 716 N N . LEU A 1 93 ? -2.305 -2.406 16.902 1.00 47.56 93 LEU A N 1
ATOM 717 C CA . LEU A 1 93 ? -2.655 -1.580 18.061 1.00 47.56 93 LEU A CA 1
ATOM 718 C C . LEU A 1 93 ? -3.853 -2.159 18.854 1.00 47.56 93 LEU A C 1
ATOM 720 O O . LEU A 1 93 ? -4.323 -1.545 19.810 1.00 47.56 93 LEU A O 1
ATOM 724 N N . ILE A 1 94 ? -4.366 -3.330 18.462 1.00 44.72 94 ILE A N 1
ATOM 725 C CA . ILE A 1 94 ? -5.560 -3.987 18.988 1.00 44.72 94 ILE A CA 1
ATOM 726 C C . ILE A 1 94 ? -5.143 -5.225 19.797 1.00 44.72 94 ILE A C 1
ATOM 728 O O . ILE A 1 94 ? -5.141 -6.348 19.302 1.00 44.72 94 ILE A O 1
ATOM 732 N N . ASP A 1 95 ? -4.781 -5.033 21.062 1.00 38.41 95 ASP A N 1
ATOM 733 C CA . ASP A 1 95 ? -4.695 -6.129 22.032 1.00 38.41 95 ASP A CA 1
ATOM 734 C C . ASP A 1 95 ? -6.112 -6.641 22.329 1.00 38.41 95 ASP A C 1
ATOM 736 O O . ASP A 1 95 ? -6.757 -6.145 23.253 1.00 38.41 95 ASP A O 1
ATOM 740 N N . ARG A 1 96 ? -6.627 -7.578 21.518 1.00 39.19 96 ARG A N 1
ATOM 741 C CA . ARG A 1 96 ? -7.639 -8.595 21.880 1.00 39.19 96 ARG A CA 1
ATOM 742 C C . ARG A 1 96 ? -8.063 -9.413 20.649 1.00 39.19 96 ARG A C 1
ATOM 744 O O . ARG A 1 96 ? -8.220 -8.871 19.564 1.00 39.19 96 ARG A O 1
ATOM 751 N N . VAL A 1 97 ? -8.247 -10.717 20.855 1.00 39.25 97 VAL A N 1
ATOM 752 C CA . VAL A 1 97 ? -8.495 -11.796 19.864 1.00 39.25 97 VAL A CA 1
ATOM 753 C C . VAL A 1 97 ? -9.835 -11.659 19.108 1.00 39.25 97 VAL A C 1
ATOM 755 O O . VAL A 1 97 ? -10.171 -12.469 18.261 1.00 39.25 97 VAL A O 1
ATOM 758 N N . ASP A 1 98 ? -10.615 -10.633 19.419 1.00 39.31 98 ASP A N 1
ATOM 759 C CA . ASP A 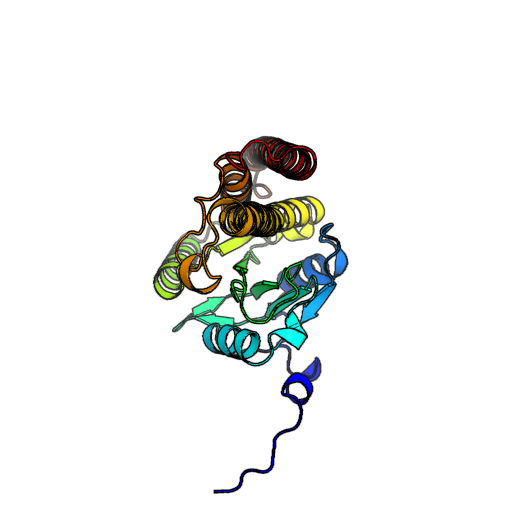1 98 ? -12.007 -10.457 19.016 1.00 39.31 98 ASP A CA 1
ATOM 760 C C . ASP A 1 98 ? -12.290 -9.071 18.404 1.00 39.31 98 ASP A C 1
ATOM 762 O O . ASP A 1 98 ? -13.440 -8.644 18.310 1.00 39.31 98 ASP A O 1
ATOM 766 N N . ALA A 1 99 ? -11.250 -8.361 17.956 1.00 38.72 99 ALA A N 1
ATOM 767 C CA . ALA A 1 99 ? -11.392 -7.086 17.264 1.00 38.72 99 ALA A CA 1
ATOM 768 C C . ALA A 1 99 ? -10.728 -7.134 15.879 1.00 38.72 99 ALA A C 1
ATOM 770 O O . ALA A 1 99 ? -9.547 -6.845 15.724 1.00 38.72 99 ALA A O 1
ATOM 771 N N . TRP A 1 100 ? -11.551 -7.449 14.873 1.00 45.75 100 TRP A N 1
ATOM 772 C CA . TRP A 1 100 ? -11.318 -7.108 13.467 1.00 45.75 100 TRP A CA 1
ATOM 773 C C . TRP A 1 100 ? -9.989 -7.628 12.903 1.00 45.75 100 TRP A C 1
ATOM 775 O O . TRP A 1 100 ? -9.135 -6.855 12.469 1.00 45.75 100 TRP A O 1
ATOM 785 N N . ASP A 1 101 ? -9.840 -8.956 12.892 1.00 47.69 101 ASP A N 1
ATOM 786 C CA . ASP A 1 101 ? -8.682 -9.701 12.371 1.00 47.69 101 ASP A CA 1
ATOM 787 C C . ASP A 1 101 ? -8.575 -9.652 10.828 1.00 47.69 101 ASP A C 1
ATOM 789 O O . ASP A 1 101 ? -8.523 -10.669 10.135 1.00 47.69 101 ASP A O 1
ATOM 793 N N . GLY A 1 102 ? -8.567 -8.448 10.258 1.00 56.38 102 GLY A N 1
ATOM 794 C CA . GLY A 1 102 ? -8.163 -8.218 8.879 1.00 56.38 102 GLY A CA 1
ATOM 795 C C . GLY A 1 102 ? -6.666 -7.940 8.815 1.00 56.38 102 GLY A C 1
ATOM 796 O O . GLY A 1 102 ? -6.126 -7.184 9.622 1.00 56.38 102 GLY A O 1
ATOM 797 N N . PHE A 1 103 ? -5.987 -8.478 7.815 1.00 66.88 103 PHE A N 1
ATOM 798 C CA . PHE A 1 103 ? -4.711 -7.942 7.346 1.00 66.88 103 PHE A CA 1
ATOM 799 C C . PHE A 1 103 ? -5.032 -7.029 6.170 1.00 66.88 103 PHE A C 1
ATOM 801 O O . PHE A 1 103 ? -5.848 -7.410 5.330 1.00 66.88 103 PHE A O 1
ATOM 808 N N . ASP A 1 104 ? -4.450 -5.830 6.119 1.00 80.88 104 ASP A N 1
ATOM 809 C CA . ASP A 1 104 ? -4.593 -5.021 4.909 1.00 80.88 104 ASP A CA 1
ATOM 810 C C . ASP A 1 104 ? -3.597 -5.554 3.896 1.00 80.88 104 ASP A C 1
ATOM 812 O O . ASP A 1 104 ? -2.386 -5.534 4.123 1.00 80.88 104 ASP A O 1
ATOM 816 N N . LEU A 1 105 ? -4.133 -6.105 2.817 1.00 86.75 105 LEU A N 1
ATOM 817 C CA . LEU A 1 105 ? -3.358 -6.739 1.772 1.00 86.75 105 LEU A CA 1
ATOM 818 C C . LEU A 1 105 ? -3.259 -5.807 0.573 1.00 86.75 105 LEU A C 1
ATOM 820 O O . LEU A 1 105 ? -4.249 -5.212 0.148 1.00 86.75 105 LEU A O 1
ATOM 824 N N . VAL A 1 106 ? -2.064 -5.711 0.007 1.00 92.06 106 VAL A N 1
ATOM 825 C CA . VAL A 1 106 ? -1.815 -4.968 -1.226 1.00 92.06 106 VAL A CA 1
ATOM 826 C C . VAL A 1 106 ? -0.759 -5.683 -2.046 1.00 92.06 106 VAL A C 1
ATOM 828 O O . VAL A 1 106 ? 0.229 -6.178 -1.503 1.00 92.06 106 VAL A O 1
ATOM 831 N N . PHE A 1 107 ? -0.954 -5.738 -3.358 1.00 93.44 107 PHE A N 1
ATOM 832 C CA . PHE A 1 107 ? 0.084 -6.223 -4.258 1.00 93.44 107 PHE A CA 1
ATOM 833 C C . PHE A 1 107 ? 1.024 -5.085 -4.641 1.00 93.44 107 PHE A C 1
ATOM 835 O O . PHE A 1 107 ? 0.576 -3.973 -4.928 1.00 93.44 107 PHE A O 1
ATOM 842 N N . LEU A 1 108 ? 2.322 -5.375 -4.685 1.00 93.69 108 LEU A N 1
ATOM 843 C CA . LEU A 1 108 ? 3.319 -4.498 -5.286 1.00 93.69 108 LEU A CA 1
ATOM 844 C C . LEU A 1 108 ? 3.867 -5.155 -6.550 1.00 93.69 108 LEU A C 1
ATOM 846 O O . LEU A 1 108 ? 4.233 -6.329 -6.542 1.00 93.69 108 LEU A O 1
ATOM 850 N N . GLU A 1 109 ? 3.928 -4.376 -7.622 1.00 92.44 109 GLU A N 1
ATOM 851 C CA . GLU A 1 109 ? 4.421 -4.801 -8.932 1.00 92.44 109 GLU A CA 1
ATOM 852 C C . GLU A 1 109 ? 5.629 -3.948 -9.322 1.00 92.44 109 GLU A C 1
ATOM 854 O O . GLU A 1 109 ? 5.564 -2.715 -9.332 1.00 92.44 109 GLU A O 1
ATOM 859 N N . CYS A 1 110 ? 6.728 -4.613 -9.654 1.00 89.44 110 CYS A N 1
ATOM 860 C CA . CYS A 1 110 ? 8.003 -4.024 -10.026 1.00 89.44 110 CYS A CA 1
ATOM 861 C C . CYS A 1 110 ? 8.201 -4.179 -11.535 1.00 89.44 110 CYS A C 1
ATOM 863 O O . CYS A 1 110 ? 8.630 -5.216 -12.033 1.00 89.44 110 CYS A O 1
ATOM 865 N N . ASP A 1 111 ? 7.914 -3.128 -12.294 1.00 81.94 111 ASP A N 1
ATOM 866 C CA . ASP A 1 111 ? 8.110 -3.152 -13.740 1.00 81.94 111 ASP A CA 1
ATOM 867 C C . ASP A 1 111 ? 9.588 -2.924 -14.081 1.00 81.94 111 ASP A C 1
ATOM 869 O O . ASP A 1 111 ? 10.099 -1.806 -14.005 1.00 81.94 111 ASP A O 1
ATOM 873 N N . GLY A 1 112 ? 10.282 -3.997 -14.457 1.00 65.25 112 GLY A N 1
ATOM 874 C CA . GLY A 1 112 ? 11.701 -3.998 -14.805 1.00 65.25 112 GLY A CA 1
ATOM 875 C C . GLY A 1 112 ? 12.072 -3.281 -16.110 1.00 65.25 112 GLY A C 1
ATOM 876 O O . GLY A 1 112 ? 13.229 -3.384 -16.512 1.00 65.25 112 GLY A O 1
ATOM 877 N N . GLU A 1 113 ? 11.155 -2.582 -16.796 1.00 62.25 113 GLU A N 1
ATOM 878 C CA . GLU A 1 113 ? 11.494 -1.783 -17.984 1.00 62.25 113 GLU A CA 1
ATOM 879 C C . GLU A 1 113 ? 12.504 -0.661 -17.658 1.00 62.25 113 GLU A C 1
ATOM 881 O O . GLU A 1 113 ? 12.161 0.487 -17.358 1.00 62.25 113 GLU A O 1
ATOM 886 N N . GLU A 1 114 ? 13.792 -0.980 -17.784 1.00 52.50 114 GLU A N 1
ATOM 887 C CA . GLU A 1 114 ? 14.869 -0.010 -17.942 1.00 52.50 114 GLU A CA 1
ATOM 888 C C . GLU A 1 114 ? 14.790 0.585 -19.355 1.00 52.50 114 GLU A C 1
ATOM 890 O O . GLU A 1 114 ? 15.229 -0.029 -20.318 1.00 52.50 114 GLU A O 1
ATOM 895 N N . PHE A 1 115 ? 14.207 1.781 -19.486 1.00 49.28 115 PHE A N 1
ATOM 896 C CA . PHE A 1 115 ? 14.436 2.751 -20.577 1.00 49.28 115 PHE A CA 1
ATOM 897 C C . PHE A 1 115 ? 14.359 2.281 -22.052 1.00 49.28 115 PHE A C 1
ATOM 899 O O . PHE A 1 115 ? 14.706 3.055 -22.949 1.00 49.28 115 PHE A O 1
ATOM 906 N N . HIS A 1 116 ? 13.862 1.082 -22.360 1.00 43.31 116 HIS A N 1
ATOM 907 C CA . HIS A 1 116 ? 13.940 0.518 -23.707 1.00 43.31 116 HIS A CA 1
ATOM 908 C C . HIS A 1 116 ? 12.579 0.080 -24.257 1.00 43.31 116 HIS A C 1
ATOM 910 O O . HIS A 1 116 ? 12.132 -1.035 -24.035 1.00 43.31 116 HIS A O 1
ATOM 916 N N . GLY A 1 117 ? 12.001 0.971 -25.074 1.00 44.31 117 GLY A N 1
ATOM 917 C CA . GLY A 1 117 ? 11.032 0.651 -26.128 1.00 44.31 117 GLY A CA 1
ATOM 918 C C . GLY A 1 117 ? 9.583 0.468 -25.675 1.00 44.31 117 GLY A C 1
ATOM 919 O O . GLY A 1 117 ? 9.269 -0.410 -24.889 1.00 44.31 117 GLY A O 1
ATOM 920 N N . GLU A 1 118 ? 8.672 1.268 -26.236 1.00 50.41 118 GLU A N 1
ATOM 921 C CA . GLU A 1 118 ? 7.223 1.057 -26.130 1.00 50.41 118 GLU A CA 1
ATOM 922 C C . GLU A 1 118 ? 6.815 -0.224 -26.877 1.00 50.41 118 GLU A C 1
ATOM 924 O O . GLU A 1 118 ? 6.347 -0.170 -28.015 1.00 50.41 118 GLU A O 1
ATOM 929 N N . ASP A 1 119 ? 6.970 -1.392 -26.255 1.00 55.66 119 ASP A N 1
ATOM 930 C CA . ASP A 1 119 ? 6.472 -2.638 -26.835 1.00 55.66 119 ASP A CA 1
ATOM 931 C C . ASP A 1 119 ? 4.988 -2.805 -26.466 1.00 55.66 119 ASP A C 1
ATOM 933 O O . ASP A 1 119 ? 4.602 -3.420 -25.471 1.00 55.66 119 ASP A O 1
ATOM 937 N N . SER A 1 120 ? 4.125 -2.173 -27.268 1.00 53.31 120 SER A N 1
ATOM 938 C CA . SER A 1 120 ? 2.667 -2.058 -27.057 1.00 53.31 120 SER A CA 1
ATOM 939 C C . SER A 1 120 ? 1.931 -3.376 -26.736 1.00 53.31 120 SER A C 1
ATOM 941 O O . SER A 1 120 ? 0.873 -3.353 -26.101 1.00 53.31 120 SER A O 1
ATOM 943 N N . GLY A 1 121 ? 2.485 -4.531 -27.126 1.00 56.88 121 GLY A N 1
ATOM 944 C CA . GLY A 1 121 ? 1.949 -5.854 -26.793 1.00 56.88 121 GLY A CA 1
ATOM 945 C C . GLY A 1 121 ? 2.105 -6.240 -25.317 1.00 56.88 121 GLY A C 1
ATOM 946 O O . GLY A 1 121 ? 1.204 -6.869 -24.759 1.00 56.88 121 GLY A O 1
ATOM 947 N N . ARG A 1 122 ? 3.196 -5.822 -24.661 1.00 62.94 122 ARG A N 1
ATOM 948 C CA . ARG A 1 122 ? 3.469 -6.125 -23.244 1.00 62.94 122 ARG A CA 1
ATOM 949 C C . ARG A 1 122 ? 2.582 -5.310 -22.311 1.00 62.94 122 ARG A C 1
ATOM 951 O O . ARG A 1 122 ? 1.945 -5.879 -21.433 1.00 62.94 122 ARG A O 1
ATOM 958 N N . GLN A 1 123 ? 2.378 -4.027 -22.620 1.00 65.50 123 GLN A N 1
ATOM 959 C CA . GLN A 1 123 ? 1.479 -3.154 -21.851 1.00 65.50 123 GLN A CA 1
ATOM 960 C C . GLN A 1 123 ? 0.039 -3.678 -21.786 1.00 65.50 123 GLN A C 1
ATOM 962 O O . GLN A 1 123 ? -0.662 -3.475 -20.795 1.00 65.50 123 GLN A O 1
ATOM 967 N N . ARG A 1 124 ? -0.436 -4.337 -22.851 1.00 67.75 124 ARG A N 1
ATOM 968 C CA . ARG A 1 124 ? -1.771 -4.945 -22.860 1.00 67.75 124 ARG A CA 1
ATOM 969 C C . ARG A 1 124 ? -1.825 -6.191 -21.977 1.00 67.75 124 ARG A C 1
ATOM 971 O O . ARG A 1 124 ? -2.774 -6.327 -21.213 1.00 67.75 124 ARG A O 1
ATOM 978 N N . ALA A 1 125 ? -0.810 -7.051 -22.060 1.00 74.62 125 ALA A N 1
ATOM 979 C CA . ALA A 1 125 ? -0.703 -8.243 -21.225 1.00 74.62 125 ALA A CA 1
ATOM 980 C C . ALA A 1 125 ? -0.609 -7.889 -19.730 1.00 74.62 125 ALA A C 1
ATOM 982 O O . ALA A 1 125 ? -1.298 -8.508 -18.923 1.00 74.62 125 ALA A O 1
ATOM 983 N N . ASP A 1 126 ? 0.148 -6.847 -19.376 1.00 76.81 126 ASP A N 1
ATOM 984 C CA . ASP A 1 126 ? 0.267 -6.373 -17.992 1.00 76.81 126 ASP A CA 1
ATOM 985 C C . ASP A 1 126 ? -1.056 -5.814 -17.457 1.00 76.81 126 ASP A C 1
ATOM 987 O O . ASP A 1 126 ? -1.474 -6.164 -16.356 1.00 76.81 126 ASP A O 1
ATOM 991 N N . ARG A 1 127 ? -1.783 -5.021 -18.255 1.00 76.12 127 ARG A N 1
ATOM 992 C CA . ARG A 1 127 ? -3.117 -4.524 -17.865 1.00 76.12 127 ARG A CA 1
ATOM 993 C C . ARG A 1 127 ? -4.144 -5.644 -17.720 1.00 76.12 127 ARG A C 1
ATOM 995 O O . ARG A 1 127 ? -5.022 -5.567 -16.862 1.00 76.12 127 ARG A O 1
ATOM 1002 N N . ASP A 1 128 ? -4.078 -6.665 -18.571 1.00 81.56 128 ASP A N 1
ATOM 1003 C CA . ASP A 1 128 ? -4.976 -7.817 -18.479 1.00 81.56 128 ASP A CA 1
ATOM 1004 C C . ASP A 1 128 ? -4.630 -8.697 -17.263 1.00 81.56 128 ASP A C 1
ATOM 1006 O O . ASP A 1 128 ? -5.548 -9.200 -16.609 1.00 81.56 128 ASP A O 1
ATOM 1010 N N . ARG A 1 129 ? -3.340 -8.817 -16.905 1.00 82.69 129 ARG A N 1
ATOM 1011 C CA . ARG A 1 129 ? -2.881 -9.425 -15.644 1.00 82.69 129 ARG A CA 1
ATOM 1012 C C . ARG A 1 129 ? -3.436 -8.670 -14.440 1.00 82.69 129 ARG A C 1
ATOM 1014 O O . ARG A 1 129 ? -4.078 -9.282 -13.596 1.00 82.69 129 ARG A O 1
ATOM 1021 N N . GLU A 1 130 ? -3.259 -7.354 -14.386 1.00 83.69 130 GLU A N 1
ATOM 1022 C CA . GLU A 1 130 ? -3.763 -6.524 -13.284 1.00 83.69 130 GLU A CA 1
ATOM 1023 C C . GLU A 1 130 ? -5.275 -6.614 -13.132 1.00 83.69 130 GLU A C 1
ATOM 1025 O O . GLU A 1 130 ? -5.781 -6.793 -12.026 1.00 83.69 130 GLU A O 1
ATOM 1030 N N . ARG A 1 131 ? -6.013 -6.528 -14.246 1.00 85.38 131 ARG A N 1
ATOM 1031 C CA . ARG A 1 131 ? -7.471 -6.656 -14.217 1.00 85.38 131 ARG A CA 1
ATOM 1032 C C . ARG A 1 131 ? -7.886 -8.019 -13.671 1.00 85.38 131 ARG A C 1
ATOM 1034 O O . ARG A 1 131 ? -8.852 -8.082 -12.920 1.00 85.38 131 ARG A O 1
ATOM 1041 N N . ALA A 1 132 ? -7.183 -9.087 -14.042 1.00 87.00 132 ALA A N 1
ATOM 1042 C CA . ALA A 1 132 ? -7.474 -10.423 -13.543 1.00 87.00 132 ALA A CA 1
ATOM 1043 C C . ALA A 1 132 ? -7.155 -10.562 -12.047 1.00 87.00 132 ALA A C 1
ATOM 1045 O O . ALA A 1 132 ? -8.008 -11.036 -11.307 1.00 87.00 132 ALA A O 1
ATOM 1046 N N . ILE A 1 133 ? -5.993 -10.081 -11.590 1.00 86.81 133 ILE A N 1
ATOM 1047 C CA . ILE A 1 133 ? -5.621 -10.090 -10.165 1.00 86.81 133 ILE A CA 1
ATOM 1048 C C . ILE A 1 133 ? -6.636 -9.290 -9.343 1.00 86.81 133 ILE A C 1
ATOM 1050 O O . ILE A 1 133 ? -7.138 -9.778 -8.331 1.00 86.81 133 ILE A O 1
ATOM 1054 N N . LYS A 1 134 ? -7.000 -8.088 -9.799 1.00 87.31 134 LYS A N 1
ATOM 1055 C CA . LYS A 1 134 ? -7.987 -7.253 -9.110 1.00 87.31 134 LYS A CA 1
ATOM 1056 C C . LYS A 1 134 ? -9.378 -7.886 -9.120 1.00 87.31 134 LYS A C 1
ATOM 1058 O O . LYS A 1 134 ? -10.065 -7.836 -8.113 1.00 87.31 134 LYS A O 1
ATOM 1063 N N . ALA A 1 135 ? -9.786 -8.531 -10.213 1.00 87.31 135 ALA A N 1
ATOM 1064 C CA . ALA A 1 135 ? -11.063 -9.242 -10.267 1.00 87.31 135 ALA A CA 1
ATOM 1065 C C . ALA A 1 135 ? -11.096 -10.487 -9.362 1.00 87.31 135 ALA A C 1
ATOM 1067 O O . ALA A 1 135 ? -12.154 -10.815 -8.833 1.00 87.31 135 ALA A O 1
ATOM 1068 N N . ALA A 1 136 ? -9.964 -11.176 -9.193 1.00 86.50 136 ALA A N 1
ATOM 1069 C CA . ALA A 1 136 ? -9.865 -12.383 -8.375 1.00 86.50 136 ALA A CA 1
ATOM 1070 C C . ALA A 1 136 ? -9.763 -12.086 -6.871 1.00 86.50 136 ALA A C 1
ATOM 1072 O O . ALA A 1 136 ? -10.204 -12.896 -6.058 1.00 86.50 136 ALA A O 1
ATOM 1073 N N . THR A 1 137 ? -9.164 -10.952 -6.501 1.00 84.38 137 THR A N 1
ATOM 1074 C CA . THR A 1 137 ? -8.797 -10.661 -5.104 1.00 84.38 137 THR A CA 1
ATOM 1075 C C . THR A 1 137 ? -9.495 -9.437 -4.513 1.00 84.38 137 THR A C 1
ATOM 1077 O O . THR A 1 137 ? -9.561 -9.319 -3.295 1.00 84.38 137 THR A O 1
ATOM 1080 N N . ASP A 1 138 ? -9.998 -8.528 -5.355 1.00 86.00 138 ASP A N 1
ATOM 1081 C CA . ASP A 1 138 ? -10.460 -7.177 -4.989 1.00 86.00 138 ASP A CA 1
ATOM 1082 C C . ASP A 1 138 ? -9.398 -6.319 -4.268 1.00 86.00 138 ASP A C 1
ATOM 1084 O O . ASP A 1 138 ? -9.696 -5.274 -3.693 1.00 86.00 138 ASP A O 1
ATOM 1088 N N . LEU A 1 139 ? -8.127 -6.734 -4.319 1.00 87.56 139 LEU A N 1
ATOM 1089 C CA . LEU A 1 139 ? -7.022 -6.010 -3.706 1.00 87.56 139 LEU A CA 1
ATOM 1090 C C . LEU A 1 139 ? -6.487 -4.924 -4.639 1.00 87.56 139 LEU A C 1
ATOM 1092 O O . LEU A 1 139 ? -6.539 -5.014 -5.873 1.00 87.56 139 LEU A O 1
ATOM 1096 N N . ASP A 1 140 ? -5.939 -3.875 -4.033 1.00 90.56 140 ASP A N 1
ATOM 1097 C CA . ASP A 1 140 ? -5.200 -2.867 -4.777 1.00 90.56 140 ASP A CA 1
ATOM 1098 C C . ASP A 1 140 ? -3.834 -3.400 -5.218 1.00 90.56 140 ASP A C 1
ATOM 1100 O O . ASP A 1 140 ? -3.229 -4.273 -4.591 1.00 90.56 140 ASP A O 1
ATOM 1104 N N . ILE A 1 141 ? -3.348 -2.825 -6.316 1.00 91.38 141 ILE A N 1
ATOM 1105 C CA . ILE A 1 141 ? -2.043 -3.111 -6.900 1.00 91.38 141 ILE A CA 1
ATOM 1106 C C . ILE A 1 141 ? -1.316 -1.772 -7.025 1.00 91.38 141 ILE A C 1
ATOM 1108 O O . ILE A 1 141 ? -1.798 -0.872 -7.717 1.00 91.38 141 ILE A O 1
ATOM 1112 N N . LEU A 1 142 ? -0.175 -1.627 -6.352 1.00 93.25 142 LEU A N 1
ATOM 1113 C CA . LEU A 1 142 ? 0.720 -0.484 -6.516 1.00 93.25 142 LEU A CA 1
ATOM 1114 C C . LEU A 1 142 ? 1.867 -0.902 -7.436 1.00 93.25 142 LEU A C 1
ATOM 1116 O O . LEU A 1 142 ? 2.696 -1.737 -7.079 1.00 93.25 142 LEU A O 1
ATOM 1120 N N . ARG A 1 143 ? 1.909 -0.323 -8.633 1.00 91.75 143 ARG A N 1
ATOM 1121 C CA . ARG A 1 143 ? 2.979 -0.568 -9.600 1.00 91.75 143 ARG A CA 1
ATOM 1122 C C . ARG A 1 143 ? 4.058 0.497 -9.469 1.00 91.75 143 ARG A C 1
ATOM 1124 O O . ARG A 1 143 ? 3.745 1.655 -9.241 1.00 91.75 143 ARG A O 1
ATOM 1131 N N . PHE A 1 144 ? 5.313 0.121 -9.664 1.00 90.38 144 PHE A N 1
ATOM 1132 C CA . PHE A 1 144 ? 6.417 1.063 -9.810 1.00 90.38 144 PHE A CA 1
ATOM 1133 C C . PHE A 1 144 ? 7.359 0.573 -10.905 1.00 90.38 144 PHE A C 1
ATOM 1135 O O . PHE A 1 144 ? 7.659 -0.614 -11.003 1.00 90.38 144 PHE A O 1
ATOM 1142 N N . SER A 1 145 ? 7.830 1.486 -11.742 1.00 87.44 145 SER A N 1
ATOM 1143 C CA . SER A 1 145 ? 8.850 1.204 -12.749 1.00 87.44 145 SER A CA 1
ATOM 1144 C C . SER A 1 145 ? 10.243 1.110 -12.134 1.00 87.44 145 SER A C 1
ATOM 1146 O O . SER A 1 145 ? 10.552 1.743 -11.122 1.00 87.44 145 SER A O 1
ATOM 1148 N N . GLY A 1 146 ? 11.139 0.387 -12.802 1.00 87.06 146 GLY A N 1
ATOM 1149 C CA . GLY A 1 146 ? 12.527 0.233 -12.383 1.00 87.06 146 GLY A CA 1
ATOM 1150 C C . GLY A 1 146 ? 13.273 1.564 -12.300 1.00 87.06 146 GLY A C 1
ATOM 1151 O O . GLY A 1 146 ? 14.153 1.721 -11.452 1.00 87.06 146 GLY A O 1
ATOM 1152 N N . ALA A 1 147 ? 12.881 2.551 -13.114 1.00 85.50 147 ALA A N 1
ATOM 1153 C CA . ALA A 1 147 ? 13.395 3.916 -13.035 1.00 85.50 147 ALA A CA 1
ATOM 1154 C C . ALA A 1 147 ? 12.960 4.627 -11.741 1.00 85.50 147 ALA A C 1
ATOM 1156 O O . ALA A 1 147 ? 13.782 5.272 -11.094 1.00 85.50 147 ALA A O 1
ATOM 1157 N N . GLU A 1 148 ? 11.698 4.490 -11.329 1.00 89.06 148 GLU A N 1
ATOM 1158 C CA . GLU A 1 148 ? 11.207 5.064 -10.066 1.00 89.06 148 GLU A CA 1
ATOM 1159 C C . GLU A 1 148 ? 11.918 4.428 -8.877 1.00 89.06 148 GLU A C 1
ATOM 1161 O O . GLU A 1 148 ? 12.467 5.136 -8.038 1.00 89.06 148 GLU A O 1
ATOM 1166 N N . ILE A 1 149 ? 12.003 3.099 -8.868 1.00 90.25 149 ILE A N 1
ATOM 1167 C CA . ILE A 1 149 ? 12.658 2.338 -7.800 1.00 90.25 149 ILE A CA 1
ATOM 1168 C C . ILE A 1 149 ? 14.157 2.664 -7.727 1.00 90.25 149 ILE A C 1
ATOM 1170 O O . ILE A 1 149 ? 14.718 2.782 -6.642 1.00 90.25 149 ILE A O 1
ATOM 1174 N N . SER A 1 150 ? 14.830 2.832 -8.869 1.00 87.75 150 SER A N 1
ATOM 1175 C CA . SER A 1 150 ? 16.281 3.051 -8.895 1.00 87.75 150 SER A CA 1
ATOM 1176 C C . SER A 1 150 ? 16.703 4.487 -8.610 1.00 87.75 150 SER A C 1
ATOM 1178 O O . SER A 1 150 ? 17.734 4.685 -7.972 1.00 87.75 150 SER A O 1
ATOM 1180 N N . PHE A 1 151 ? 15.966 5.477 -9.118 1.00 86.44 151 PHE A N 1
ATOM 1181 C CA . PHE A 1 151 ? 16.380 6.884 -9.059 1.00 86.44 151 PHE A CA 1
ATOM 1182 C C . PHE A 1 151 ? 15.612 7.698 -8.021 1.00 86.44 151 PHE A C 1
ATOM 1184 O O . PHE A 1 151 ? 16.084 8.759 -7.615 1.00 86.44 151 PHE A O 1
ATOM 1191 N N . PHE A 1 152 ? 14.449 7.211 -7.590 1.00 89.50 152 PHE A N 1
ATOM 1192 C CA . PHE A 1 152 ? 13.569 7.898 -6.651 1.00 89.50 152 PHE A CA 1
ATOM 1193 C C . PHE A 1 152 ? 13.018 6.958 -5.554 1.00 89.50 152 PHE A C 1
ATOM 1195 O O . PHE A 1 152 ? 11.812 6.979 -5.283 1.00 89.50 152 PHE A O 1
ATOM 1202 N N . PRO A 1 153 ? 13.867 6.123 -4.914 1.00 88.94 153 PRO A N 1
ATOM 1203 C CA . PRO A 1 153 ? 13.413 5.135 -3.934 1.00 88.94 153 PRO A CA 1
ATOM 1204 C C . PRO A 1 153 ? 12.712 5.776 -2.733 1.00 88.94 153 PRO A C 1
ATOM 1206 O O . PRO A 1 153 ? 11.708 5.246 -2.267 1.00 88.94 153 PRO A O 1
ATOM 1209 N N . ASP A 1 154 ? 13.170 6.946 -2.277 1.00 89.56 154 ASP A N 1
ATOM 1210 C CA . ASP A 1 154 ? 12.553 7.660 -1.153 1.00 89.56 154 ASP A CA 1
ATOM 1211 C C . ASP A 1 154 ? 11.106 8.053 -1.473 1.00 89.56 154 ASP A C 1
ATOM 1213 O O . ASP A 1 154 ? 10.204 7.873 -0.659 1.00 89.56 154 ASP A O 1
ATOM 1217 N N . GLN A 1 155 ? 10.856 8.542 -2.691 1.00 91.50 155 GLN A N 1
ATOM 1218 C CA . GLN A 1 155 ? 9.513 8.906 -3.130 1.00 91.50 155 GLN A CA 1
ATOM 1219 C C . GLN A 1 155 ? 8.620 7.672 -3.268 1.00 91.50 155 GLN A C 1
ATOM 1221 O O . GLN A 1 155 ? 7.465 7.728 -2.857 1.00 91.50 155 GLN A O 1
ATOM 1226 N N . VAL A 1 156 ? 9.136 6.559 -3.801 1.00 92.50 156 VAL A N 1
ATOM 1227 C CA . VAL A 1 156 ? 8.412 5.273 -3.823 1.00 92.50 156 VAL A CA 1
ATOM 1228 C C . VAL A 1 156 ? 8.054 4.844 -2.396 1.00 92.50 156 VAL A C 1
ATOM 1230 O O . VAL A 1 156 ? 6.900 4.507 -2.123 1.00 92.50 156 VAL A O 1
ATOM 1233 N N . GLY A 1 157 ? 9.007 4.947 -1.468 1.00 91.75 157 GLY A N 1
ATOM 1234 C CA . GLY A 1 157 ? 8.809 4.660 -0.051 1.00 91.75 157 GLY A CA 1
ATOM 1235 C C . GLY A 1 157 ? 7.728 5.536 0.578 1.00 91.75 157 GLY A C 1
ATOM 1236 O O . GLY A 1 157 ? 6.887 5.028 1.316 1.00 91.75 157 GLY A O 1
ATOM 1237 N N . GLU A 1 158 ? 7.675 6.828 0.246 1.00 92.25 158 GLU A N 1
ATOM 1238 C CA . GLU A 1 158 ? 6.609 7.734 0.689 1.00 92.25 158 GLU A CA 1
ATOM 1239 C C . GLU A 1 158 ? 5.229 7.344 0.146 1.00 92.25 158 GLU A C 1
ATOM 1241 O O . GLU A 1 158 ? 4.241 7.459 0.877 1.00 92.25 158 GLU A O 1
ATOM 1246 N N . VAL A 1 159 ? 5.139 6.883 -1.109 1.00 94.31 159 VAL A N 1
ATOM 1247 C CA . VAL A 1 159 ? 3.871 6.415 -1.694 1.00 94.31 159 VAL A CA 1
ATOM 1248 C C . VAL A 1 159 ? 3.361 5.189 -0.949 1.00 94.31 159 VAL A C 1
ATOM 1250 O O . VAL A 1 159 ? 2.220 5.186 -0.482 1.00 94.31 159 VAL A O 1
ATOM 1253 N N . ILE A 1 160 ? 4.217 4.175 -0.792 1.00 93.25 160 ILE A N 1
ATOM 1254 C CA . ILE A 1 160 ? 3.877 2.938 -0.079 1.00 93.25 160 ILE A CA 1
ATOM 1255 C C . ILE A 1 160 ? 3.514 3.261 1.374 1.00 93.25 160 ILE A C 1
ATOM 1257 O O . ILE A 1 160 ? 2.474 2.822 1.862 1.00 93.25 160 ILE A O 1
ATOM 1261 N N . SER A 1 161 ? 4.312 4.098 2.043 1.00 90.88 161 SER A N 1
ATOM 1262 C CA . SER A 1 161 ? 4.070 4.507 3.429 1.00 90.88 161 SER A CA 1
ATOM 1263 C C . SER A 1 161 ? 2.725 5.210 3.583 1.00 90.88 161 SER A C 1
ATOM 1265 O O . SER A 1 161 ? 1.923 4.819 4.423 1.00 90.88 161 SER A O 1
ATOM 1267 N N . THR A 1 162 ? 2.418 6.179 2.717 1.00 92.75 162 THR A N 1
ATOM 1268 C CA . THR A 1 162 ? 1.133 6.898 2.745 1.00 92.75 162 THR A CA 1
ATOM 1269 C C . THR A 1 162 ? -0.048 5.948 2.551 1.00 92.75 162 THR A C 1
ATOM 1271 O O . THR A 1 162 ? -1.074 6.080 3.224 1.00 92.75 162 THR A O 1
ATOM 1274 N N . TYR A 1 163 ? 0.083 4.985 1.634 1.00 93.12 163 TYR A N 1
ATOM 1275 C CA . TYR A 1 163 ? -0.950 3.985 1.395 1.00 93.12 163 TYR A CA 1
ATOM 1276 C C . TYR A 1 163 ? -1.206 3.144 2.655 1.00 93.12 163 TYR A C 1
ATOM 1278 O O . TYR A 1 163 ? -2.352 3.066 3.102 1.00 93.12 163 TYR A O 1
ATOM 1286 N N . LEU A 1 164 ? -0.155 2.597 3.274 1.00 87.94 164 LEU A N 1
ATOM 1287 C CA . LEU A 1 164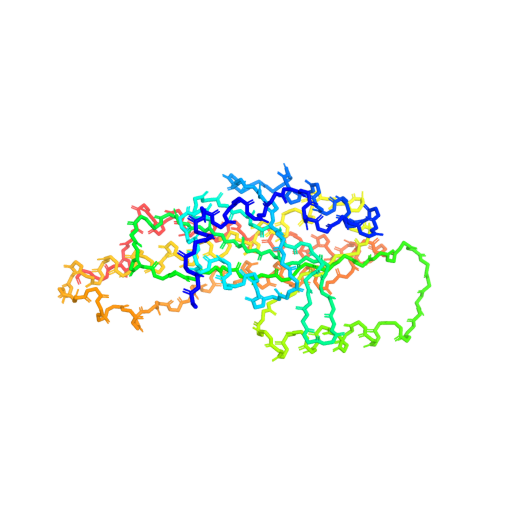 ? -0.256 1.770 4.482 1.00 87.94 164 LEU A CA 1
ATOM 1288 C C . LEU A 1 164 ? -0.737 2.564 5.712 1.00 87.94 164 LEU A C 1
ATOM 1290 O O . LEU A 1 164 ? -1.654 2.121 6.404 1.00 87.94 164 LEU A O 1
ATOM 1294 N N . GLU A 1 165 ? -0.218 3.778 5.939 1.00 88.00 165 GLU A N 1
ATOM 1295 C CA . GLU A 1 165 ? -0.676 4.687 7.009 1.00 88.00 165 GLU A CA 1
ATOM 1296 C C . GLU A 1 165 ? -2.180 4.957 6.924 1.00 88.00 165 GLU A C 1
ATOM 1298 O O . GLU A 1 165 ? -2.850 5.073 7.949 1.00 88.00 165 GLU A O 1
ATOM 1303 N N . SER A 1 166 ? -2.738 5.027 5.710 1.00 89.75 166 SER A N 1
ATOM 1304 C CA . SER A 1 166 ? -4.173 5.251 5.531 1.00 89.75 166 SER A CA 1
ATOM 1305 C C . SER A 1 166 ? -5.028 4.122 6.108 1.00 89.75 166 SER A C 1
ATOM 1307 O O . SER A 1 166 ? -6.144 4.365 6.568 1.00 89.75 166 SER A O 1
ATOM 1309 N N . PHE A 1 167 ? -4.537 2.883 6.100 1.00 86.00 167 PHE A N 1
ATOM 1310 C CA . PHE A 1 167 ? -5.251 1.779 6.726 1.00 86.00 167 PHE A CA 1
ATOM 1311 C C . PHE A 1 167 ? -5.105 1.797 8.242 1.00 86.00 167 PHE A C 1
ATOM 1313 O O . PHE A 1 167 ? -6.115 1.667 8.935 1.00 86.00 167 PHE A O 1
ATOM 1320 N N . ALA A 1 168 ? -3.898 2.056 8.751 1.00 81.75 168 ALA A N 1
ATOM 1321 C CA . ALA A 1 168 ? -3.666 2.249 10.183 1.00 81.75 168 ALA A CA 1
ATOM 1322 C C . ALA A 1 168 ? -4.594 3.337 10.757 1.00 81.75 168 ALA A C 1
ATOM 1324 O O . ALA A 1 168 ? -5.306 3.120 11.739 1.00 81.75 168 ALA A O 1
ATOM 1325 N N . ALA A 1 169 ? -4.677 4.487 10.080 1.00 84.56 169 ALA A N 1
ATOM 1326 C CA . ALA A 1 169 ? -5.555 5.590 10.461 1.00 84.56 169 ALA A CA 1
ATOM 1327 C C . ALA A 1 169 ? -7.044 5.195 10.429 1.00 84.56 169 ALA A C 1
ATOM 1329 O O . ALA A 1 169 ? -7.786 5.507 11.363 1.00 84.56 169 ALA A O 1
ATOM 1330 N N . ALA A 1 170 ? -7.488 4.473 9.391 1.00 82.62 170 ALA A N 1
ATOM 1331 C CA . ALA A 1 170 ? -8.866 3.988 9.293 1.00 82.62 170 ALA A CA 1
ATOM 1332 C C . ALA A 1 170 ? -9.228 3.029 10.437 1.00 82.62 170 ALA A C 1
ATOM 1334 O O . ALA A 1 170 ? -10.287 3.181 11.048 1.00 82.62 170 ALA A O 1
ATOM 1335 N N . ARG A 1 171 ? -8.341 2.079 10.759 1.00 78.69 171 ARG A N 1
ATOM 1336 C CA . ARG A 1 171 ? -8.526 1.124 11.862 1.00 78.69 171 ARG A CA 1
ATOM 1337 C C . ARG A 1 171 ? -8.574 1.825 13.210 1.00 78.69 171 ARG A C 1
ATOM 1339 O O . ARG A 1 171 ? -9.472 1.557 14.006 1.00 78.69 171 ARG A O 1
ATOM 1346 N N . ARG A 1 172 ? -7.653 2.763 13.449 1.00 79.25 172 ARG A N 1
ATOM 1347 C CA . ARG A 1 172 ? -7.627 3.568 14.676 1.00 79.25 172 ARG A CA 1
ATOM 1348 C C . ARG A 1 172 ? -8.932 4.337 14.863 1.00 79.25 172 ARG A C 1
ATOM 1350 O O . ARG A 1 172 ? -9.502 4.310 15.948 1.00 79.25 172 ARG A O 1
ATOM 1357 N N . PHE A 1 173 ? -9.433 4.975 13.808 1.00 79.75 173 PHE A N 1
ATOM 1358 C CA . PHE A 1 173 ? -10.714 5.674 13.863 1.00 79.75 173 PHE A CA 1
ATOM 1359 C C . PHE A 1 173 ? -11.892 4.732 14.126 1.00 79.75 173 PHE A C 1
ATOM 1361 O O . PHE A 1 173 ? -12.722 5.023 14.986 1.00 79.75 173 PHE A O 1
ATOM 1368 N N . ALA A 1 174 ? -11.963 3.605 13.408 1.00 78.00 174 ALA A N 1
ATOM 1369 C CA . ALA A 1 174 ? -13.013 2.613 13.612 1.00 78.00 174 ALA A CA 1
ATOM 1370 C C . ALA A 1 174 ? -13.046 2.142 15.070 1.00 78.00 174 ALA A C 1
ATOM 1372 O O . ALA A 1 174 ? -14.107 2.136 15.687 1.00 78.00 174 ALA A O 1
ATOM 1373 N N . ARG A 1 175 ? -11.874 1.860 15.650 1.00 76.12 175 ARG A N 1
ATOM 1374 C CA . ARG A 1 175 ? -11.728 1.505 17.061 1.00 76.12 175 ARG A CA 1
ATOM 1375 C C . ARG A 1 175 ? -12.279 2.581 17.996 1.00 76.12 175 ARG A C 1
ATOM 1377 O O . ARG A 1 175 ? -13.137 2.256 18.806 1.00 76.12 175 ARG A O 1
ATOM 1384 N N . LEU A 1 176 ? -11.823 3.830 17.872 1.00 77.25 176 LEU A N 1
ATOM 1385 C CA . LEU A 1 176 ? -12.254 4.918 18.763 1.00 77.25 176 LEU A CA 1
ATOM 1386 C C . LEU A 1 176 ? -13.778 5.093 18.748 1.00 77.25 176 LEU A C 1
ATOM 1388 O O . LEU A 1 176 ? -14.397 5.306 19.787 1.00 77.25 176 LEU A O 1
ATOM 1392 N N . ARG A 1 177 ? -14.406 4.952 17.575 1.00 75.25 177 ARG A N 1
ATOM 1393 C CA . ARG A 1 177 ? -15.869 5.015 17.471 1.00 75.25 177 ARG A CA 1
ATOM 1394 C C . ARG A 1 177 ? -16.572 3.824 18.107 1.00 75.25 177 ARG A C 1
ATOM 1396 O O . ARG A 1 177 ? -17.635 4.011 18.690 1.00 75.25 177 ARG A O 1
ATOM 1403 N N . LEU A 1 178 ? -16.022 2.621 17.959 1.00 74.44 178 LEU A N 1
ATOM 1404 C CA . LEU A 1 178 ? -16.595 1.411 18.546 1.00 74.44 178 LEU A CA 1
ATOM 1405 C C . LEU A 1 178 ? -16.475 1.425 20.072 1.00 74.44 178 LEU A C 1
ATOM 1407 O O . LEU A 1 1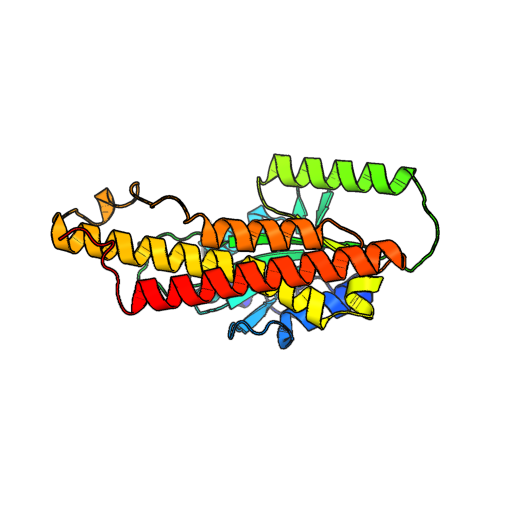78 ? -17.457 1.135 20.745 1.00 74.44 178 LEU A O 1
ATOM 1411 N N . GLU A 1 179 ? -15.311 1.806 20.607 1.00 76.25 179 GLU A N 1
ATOM 1412 C CA . GLU A 1 179 ? -15.091 1.978 22.051 1.00 76.25 179 GLU A CA 1
ATOM 1413 C C . GLU A 1 179 ? -16.114 2.956 22.632 1.00 76.25 179 GLU A C 1
ATOM 1415 O O . GLU A 1 179 ? -16.814 2.628 23.586 1.00 76.25 179 GLU A O 1
ATOM 1420 N N . HIS A 1 180 ? -16.313 4.093 21.969 1.00 75.75 180 HIS A N 1
ATOM 1421 C CA . HIS A 1 180 ? -17.336 5.052 22.366 1.00 75.75 180 HIS A CA 1
ATOM 1422 C C . HIS A 1 180 ? -18.765 4.511 22.301 1.00 75.75 180 HIS A C 1
ATOM 1424 O O . HIS A 1 180 ? -19.564 4.738 23.205 1.00 75.75 180 HIS A O 1
ATOM 1430 N N . ALA A 1 181 ? -19.118 3.800 21.228 1.00 71.69 181 ALA A N 1
ATOM 1431 C CA . ALA A 1 181 ? -20.453 3.227 21.090 1.00 71.69 181 ALA A CA 1
ATOM 1432 C C . ALA A 1 181 ? -20.744 2.206 22.201 1.00 71.69 181 ALA A C 1
ATOM 1434 O O . ALA A 1 181 ? -21.865 2.162 22.703 1.00 71.69 181 ALA A O 1
ATOM 1435 N N . MET A 1 182 ? -19.740 1.422 22.607 1.00 74.56 182 MET A N 1
ATOM 1436 C CA . MET A 1 182 ? -19.846 0.512 23.748 1.00 74.56 182 MET A CA 1
ATOM 1437 C C . MET A 1 182 ? -20.030 1.277 25.065 1.00 74.56 182 MET A C 1
ATOM 1439 O O . MET A 1 182 ? -20.858 0.882 25.878 1.00 74.56 182 MET A O 1
ATOM 1443 N N . GLU A 1 183 ? -19.303 2.379 25.265 1.00 76.12 183 GLU A N 1
ATOM 1444 C CA . GLU A 1 183 ? -19.403 3.200 26.479 1.00 76.12 183 GLU A CA 1
ATOM 1445 C C . GLU A 1 183 ? -20.753 3.920 26.615 1.00 76.12 183 GLU A C 1
ATOM 1447 O O . GLU A 1 183 ? -21.316 3.963 27.708 1.00 76.12 183 GLU A O 1
ATOM 1452 N N . VAL A 1 184 ? -21.287 4.480 25.526 1.00 75.94 184 VAL A N 1
ATOM 1453 C CA . VAL A 1 184 ? -22.506 5.309 25.571 1.00 75.94 184 VAL A CA 1
ATOM 1454 C C . VAL A 1 184 ? -23.790 4.502 25.416 1.00 75.94 184 VAL A C 1
ATOM 1456 O O . VAL A 1 184 ? -24.817 4.869 25.988 1.00 75.94 184 VAL A O 1
ATOM 1459 N N . HIS A 1 185 ? -23.764 3.418 24.643 1.00 69.69 185 HIS A N 1
ATOM 1460 C CA . HIS A 1 185 ? -24.977 2.677 24.292 1.00 69.69 185 HIS A CA 1
ATOM 1461 C C . HIS A 1 185 ? -25.068 1.285 24.929 1.00 69.69 185 HIS A C 1
ATOM 1463 O O . HIS A 1 185 ? -26.035 0.582 24.653 1.00 69.69 185 HIS A O 1
ATOM 1469 N N . ASP A 1 186 ? -24.099 0.896 25.770 1.00 69.88 186 ASP A N 1
ATOM 1470 C CA . ASP A 1 186 ? -24.022 -0.420 26.436 1.00 69.88 186 ASP A CA 1
ATOM 1471 C C . ASP A 1 186 ? -24.142 -1.603 25.455 1.00 69.88 186 ASP A C 1
ATOM 1473 O O . ASP A 1 186 ? -24.614 -2.687 25.797 1.00 69.88 186 ASP A O 1
ATOM 1477 N N . TYR A 1 187 ? -23.734 -1.394 24.197 1.00 69.19 187 TYR A N 1
ATOM 1478 C CA . TYR A 1 187 ? -23.752 -2.457 23.199 1.00 69.19 187 TYR A CA 1
ATOM 1479 C C . TYR A 1 187 ? -22.767 -3.554 23.587 1.00 69.19 187 TYR A C 1
ATOM 1481 O O . TYR A 1 187 ? -21.595 -3.294 23.895 1.00 69.19 187 TYR A O 1
ATOM 1489 N N . ALA A 1 188 ? -23.213 -4.805 23.486 1.00 65.75 188 ALA A N 1
ATOM 1490 C CA . ALA A 1 188 ? -22.311 -5.930 23.599 1.00 65.75 188 ALA A CA 1
ATOM 1491 C C . ALA A 1 188 ? -21.311 -5.902 22.436 1.00 65.75 188 ALA A C 1
ATOM 1493 O O . ALA A 1 188 ? -21.619 -5.520 21.307 1.00 65.75 188 ALA A O 1
ATOM 1494 N N . ARG A 1 189 ? -20.089 -6.372 22.686 1.00 61.66 189 ARG A N 1
ATOM 1495 C CA . ARG A 1 189 ? -19.010 -6.386 21.684 1.00 61.66 189 ARG A CA 1
ATOM 1496 C C . ARG A 1 189 ? -19.374 -7.146 20.401 1.00 61.66 189 ARG A C 1
ATOM 1498 O O . ARG A 1 189 ? -18.891 -6.811 19.328 1.00 61.66 189 ARG A O 1
ATOM 1505 N N . SER A 1 190 ? -20.223 -8.165 20.514 1.00 60.56 190 SER A N 1
ATOM 1506 C CA . SER A 1 190 ? -20.766 -8.921 19.382 1.00 60.56 190 SER A CA 1
ATOM 1507 C C . SER A 1 190 ? -21.748 -8.115 18.526 1.00 60.56 190 SER A C 1
ATOM 1509 O O . SER A 1 190 ? -21.917 -8.427 17.358 1.00 60.56 190 SER A O 1
ATOM 1511 N N . GLU A 1 191 ? -22.391 -7.088 19.086 1.00 60.19 191 GLU A N 1
ATOM 1512 C CA . GLU A 1 191 ? -23.371 -6.238 18.392 1.00 60.19 191 GLU A CA 1
ATOM 1513 C C . GLU A 1 191 ? -22.699 -5.082 17.641 1.00 60.19 191 GLU A C 1
ATOM 1515 O O . GLU A 1 191 ? -23.240 -4.566 16.667 1.00 60.19 191 GLU A O 1
ATOM 1520 N N . THR A 1 192 ? -21.484 -4.701 18.044 1.00 61.09 192 THR A N 1
ATOM 1521 C CA . THR A 1 192 ? -20.709 -3.641 17.387 1.00 61.09 192 THR A CA 1
ATOM 1522 C C . THR A 1 192 ? -19.867 -4.149 16.209 1.00 61.09 192 THR A C 1
ATOM 1524 O O . THR A 1 192 ? -19.296 -3.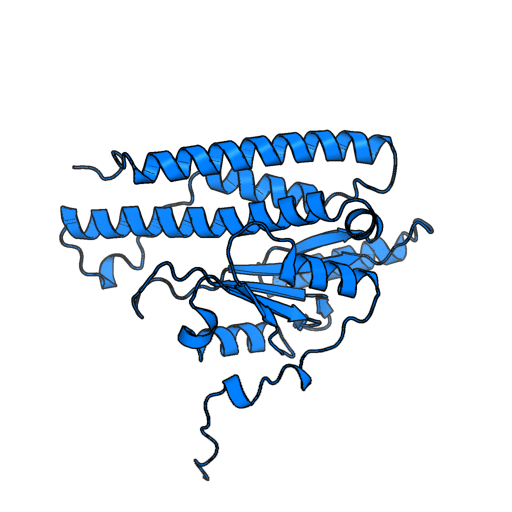349 15.466 1.00 61.09 192 THR A O 1
ATOM 1527 N N . GLN A 1 193 ? -19.842 -5.470 15.978 1.00 56.44 193 GLN A N 1
ATOM 1528 C CA . GLN A 1 193 ? -19.135 -6.111 14.863 1.00 56.44 193 GLN A CA 1
ATOM 1529 C C . GLN A 1 193 ? -19.700 -5.790 13.474 1.00 56.44 193 GLN A C 1
ATOM 1531 O O . GLN A 1 193 ? -19.009 -6.033 12.504 1.00 56.44 193 GLN A O 1
ATOM 1536 N N . ASP A 1 194 ? -20.891 -5.210 13.343 1.00 58.78 194 ASP A N 1
ATOM 1537 C CA . ASP A 1 194 ? -21.413 -4.757 12.040 1.00 58.78 194 ASP A CA 1
ATOM 1538 C C . ASP A 1 194 ? -21.427 -3.222 11.919 1.00 58.78 194 ASP A C 1
ATOM 1540 O O . ASP A 1 194 ? -21.884 -2.657 10.927 1.00 58.78 194 ASP A O 1
ATOM 1544 N N . MET A 1 195 ? -20.901 -2.517 12.928 1.00 61.47 195 MET A N 1
ATOM 1545 C CA . MET A 1 195 ? -20.996 -1.060 13.058 1.00 61.47 195 MET A CA 1
ATOM 1546 C C . MET A 1 195 ? -19.730 -0.320 12.605 1.00 61.47 195 MET A C 1
ATOM 1548 O O . MET A 1 195 ? -19.475 0.793 13.076 1.00 61.47 195 MET A O 1
ATOM 1552 N N . VAL A 1 196 ? -18.913 -0.901 11.713 1.00 64.06 196 VAL A N 1
ATOM 1553 C CA . VAL A 1 196 ? -17.692 -0.214 11.253 1.00 64.06 196 VAL A CA 1
ATOM 1554 C C . VAL A 1 196 ? -18.065 1.097 10.590 1.00 64.06 196 VAL A C 1
ATOM 1556 O O . VAL A 1 196 ? -18.789 1.102 9.592 1.00 64.06 196 VAL A O 1
ATOM 1559 N N . PRO A 1 197 ? -17.564 2.223 11.119 1.00 69.44 197 PRO A N 1
ATOM 1560 C CA . PRO A 1 197 ? -17.860 3.503 10.525 1.00 69.44 197 PRO A CA 1
ATOM 1561 C C . PRO A 1 197 ? -17.207 3.594 9.152 1.00 69.44 197 PRO A C 1
ATOM 1563 O O . PRO A 1 197 ? -16.092 3.113 8.930 1.00 69.44 197 PRO A O 1
ATOM 1566 N N . GLU A 1 198 ? -17.886 4.276 8.235 1.00 77.56 198 GLU A N 1
ATOM 1567 C CA . GLU A 1 198 ? -17.302 4.580 6.938 1.00 77.56 198 GLU A CA 1
ATOM 1568 C C . GLU A 1 198 ? -15.952 5.283 7.102 1.00 77.56 198 GLU A C 1
ATOM 1570 O O . GLU A 1 198 ? -15.798 6.207 7.908 1.00 77.56 198 GLU A O 1
ATOM 1575 N N . THR A 1 199 ? -14.967 4.877 6.295 1.00 82.38 199 THR A N 1
ATOM 1576 C CA . THR A 1 199 ? -13.650 5.513 6.312 1.00 82.38 199 THR A CA 1
ATOM 1577 C C . THR A 1 199 ? -13.780 7.001 5.963 1.00 82.38 199 THR A C 1
ATOM 1579 O O . THR A 1 199 ? -14.258 7.326 4.861 1.00 82.38 199 THR A O 1
ATOM 1582 N N . PRO A 1 200 ? -13.307 7.906 6.843 1.00 88.12 200 PRO A N 1
ATOM 1583 C CA . PRO A 1 200 ? -13.350 9.343 6.628 1.00 88.12 200 PRO A CA 1
ATOM 1584 C C . PRO A 1 200 ? -12.751 9.754 5.286 1.00 88.12 200 PRO A C 1
ATOM 1586 O O . PRO A 1 200 ? -11.738 9.215 4.829 1.00 88.12 200 PRO A O 1
ATOM 1589 N N . ALA A 1 201 ? -13.354 10.764 4.658 1.00 92.19 201 ALA A N 1
ATOM 1590 C CA . ALA A 1 201 ? -12.937 11.228 3.338 1.00 92.19 201 ALA A CA 1
ATOM 1591 C C . ALA A 1 201 ? -11.462 11.668 3.296 1.00 92.19 201 ALA A C 1
ATOM 1593 O O . ALA A 1 201 ? -10.810 11.508 2.269 1.00 92.19 201 ALA A O 1
ATOM 1594 N N . VAL A 1 202 ? -10.921 12.201 4.397 1.00 91.94 202 VAL A N 1
ATOM 1595 C CA . VAL A 1 202 ? -9.515 12.626 4.477 1.00 91.94 202 VAL A CA 1
ATOM 1596 C C . VAL A 1 202 ? -8.540 11.450 4.367 1.00 91.94 202 VAL A C 1
ATOM 1598 O O . VAL A 1 202 ? -7.618 11.518 3.558 1.00 91.94 202 VAL A O 1
ATOM 1601 N N . ILE A 1 203 ? -8.815 10.344 5.064 1.00 91.56 203 ILE A N 1
ATOM 1602 C CA . ILE A 1 203 ? -8.038 9.101 4.974 1.00 91.56 203 ILE A CA 1
ATOM 1603 C C . ILE A 1 203 ? -8.144 8.517 3.561 1.00 91.56 203 ILE A C 1
ATOM 1605 O O . ILE A 1 203 ? -7.141 8.187 2.926 1.00 91.56 203 ILE A O 1
ATOM 1609 N N . ARG A 1 204 ? -9.366 8.461 3.015 1.00 92.62 204 ARG A N 1
ATOM 1610 C CA . ARG A 1 204 ? -9.615 7.938 1.664 1.00 92.62 204 ARG A CA 1
ATOM 1611 C C . ARG A 1 204 ? -8.875 8.735 0.587 1.00 92.62 204 ARG A C 1
ATOM 1613 O O . ARG A 1 204 ? -8.347 8.146 -0.350 1.00 92.62 204 ARG A O 1
ATOM 1620 N N . ARG A 1 205 ? -8.807 10.066 0.719 1.00 95.19 205 ARG A N 1
ATOM 1621 C CA . ARG A 1 205 ? -8.067 10.936 -0.211 1.00 95.19 205 ARG A CA 1
ATOM 1622 C C . ARG A 1 205 ? -6.571 10.636 -0.218 1.00 95.19 205 ARG A C 1
ATOM 1624 O O . ARG A 1 205 ? -5.998 10.593 -1.302 1.00 95.19 205 ARG A O 1
ATOM 1631 N N . ALA A 1 206 ? -5.958 10.417 0.946 1.00 95.50 206 ALA A N 1
ATOM 1632 C CA . ALA A 1 206 ? -4.545 10.044 1.031 1.00 95.50 206 ALA A CA 1
ATOM 1633 C C . ALA A 1 206 ? -4.283 8.703 0.327 1.00 95.50 206 ALA A C 1
ATOM 1635 O O . ALA A 1 206 ? -3.403 8.625 -0.530 1.00 95.50 206 ALA A O 1
ATOM 1636 N N . ARG A 1 207 ? -5.126 7.692 0.592 1.00 94.25 207 ARG A N 1
ATOM 1637 C CA . ARG A 1 207 ? -5.050 6.376 -0.064 1.00 94.25 207 ARG A CA 1
ATOM 1638 C C . ARG A 1 207 ? -5.149 6.476 -1.585 1.00 94.25 207 ARG A C 1
ATOM 1640 O O . ARG A 1 207 ? -4.287 5.974 -2.297 1.00 94.25 207 ARG A O 1
ATOM 1647 N N . VAL A 1 208 ? -6.180 7.158 -2.085 1.00 94.44 208 VAL A N 1
ATOM 1648 C CA . VAL A 1 208 ? -6.412 7.322 -3.530 1.00 94.44 208 VAL A CA 1
ATOM 1649 C C . VAL A 1 208 ? -5.266 8.087 -4.192 1.00 94.44 208 VAL A C 1
ATOM 1651 O O . VAL A 1 208 ? -4.851 7.727 -5.291 1.00 94.44 208 VAL A O 1
ATOM 1654 N N . ALA A 1 209 ? -4.726 9.119 -3.538 1.00 94.62 209 ALA A N 1
ATOM 1655 C CA . ALA A 1 209 ? -3.583 9.858 -4.064 1.00 94.62 209 ALA A CA 1
ATOM 1656 C C . ALA A 1 209 ? -2.334 8.970 -4.196 1.00 94.62 209 ALA A C 1
ATOM 1658 O O . ALA A 1 209 ? -1.645 9.059 -5.211 1.00 94.62 209 ALA A O 1
ATOM 1659 N N . ALA A 1 210 ? -2.084 8.090 -3.221 1.00 94.81 210 ALA A N 1
ATOM 1660 C CA . ALA A 1 210 ? -0.993 7.121 -3.280 1.00 94.81 210 ALA A CA 1
ATOM 1661 C C . ALA A 1 210 ? -1.194 6.096 -4.414 1.00 94.81 210 ALA A C 1
ATOM 1663 O O . ALA A 1 210 ? -0.300 5.931 -5.244 1.00 94.81 210 ALA A O 1
ATOM 1664 N N . CYS A 1 211 ? -2.384 5.488 -4.534 1.00 92.19 211 CYS A N 1
ATOM 1665 C CA . CYS A 1 211 ? -2.695 4.552 -5.627 1.00 92.19 211 CYS A CA 1
ATOM 1666 C C . CYS A 1 211 ? -2.520 5.184 -7.009 1.00 92.19 211 CYS A C 1
ATOM 1668 O O . CYS A 1 211 ? -1.914 4.593 -7.901 1.00 92.19 211 CYS A O 1
ATOM 1670 N N . ASN A 1 212 ? -3.044 6.399 -7.189 1.00 91.06 212 ASN A N 1
ATOM 1671 C CA . ASN A 1 212 ? -2.966 7.103 -8.465 1.00 91.06 212 ASN A CA 1
ATOM 1672 C C . ASN A 1 212 ? -1.521 7.429 -8.853 1.00 91.06 212 ASN A C 1
ATOM 1674 O O . ASN A 1 212 ? -1.192 7.404 -10.037 1.00 91.06 212 ASN A O 1
ATOM 1678 N N . LEU A 1 213 ? -0.670 7.753 -7.873 1.00 91.00 213 LEU A N 1
ATOM 1679 C CA . LEU A 1 213 ? 0.734 8.053 -8.127 1.00 91.00 213 LEU A CA 1
ATOM 1680 C C . LEU A 1 213 ? 1.542 6.792 -8.458 1.00 91.00 213 LEU A C 1
ATOM 1682 O O . LEU A 1 213 ? 2.371 6.855 -9.359 1.00 91.00 213 LEU A O 1
ATOM 1686 N N . ALA A 1 214 ? 1.276 5.664 -7.792 1.00 90.19 214 ALA A N 1
ATOM 1687 C CA . ALA A 1 214 ? 1.880 4.375 -8.140 1.00 90.19 214 ALA A CA 1
ATOM 1688 C C . ALA A 1 214 ? 1.479 3.935 -9.564 1.00 90.19 214 ALA A C 1
ATOM 1690 O O . ALA A 1 214 ? 2.312 3.588 -10.390 1.00 90.19 214 ALA A O 1
ATOM 1691 N N . GLY A 1 215 ? 0.202 4.059 -9.933 1.00 81.69 215 GLY A N 1
ATOM 1692 C CA . GLY A 1 215 ? -0.273 3.683 -11.272 1.00 81.69 215 GLY A CA 1
ATOM 1693 C C . GLY A 1 215 ? 0.229 4.558 -12.437 1.00 81.69 215 GLY A C 1
ATOM 1694 O O . GLY A 1 215 ? -0.138 4.302 -13.586 1.00 81.69 215 GLY A O 1
ATOM 1695 N N . MET A 1 216 ? 1.027 5.600 -12.181 1.00 80.88 216 MET A N 1
ATOM 1696 C CA . MET A 1 216 ? 1.508 6.537 -13.194 1.00 80.88 216 MET A CA 1
ATOM 1697 C C . MET A 1 216 ? 3.030 6.417 -13.363 1.00 80.88 216 MET A C 1
ATOM 1699 O O . MET A 1 216 ? 3.743 6.673 -12.408 1.00 80.88 216 MET A O 1
ATOM 1703 N N . PRO A 1 217 ? 3.565 6.170 -14.573 1.00 76.06 217 PRO A N 1
ATOM 1704 C CA . PRO A 1 217 ? 5.009 6.167 -14.791 1.00 76.06 217 PRO A CA 1
ATOM 1705 C C . PRO A 1 217 ? 5.544 7.604 -14.858 1.00 76.06 217 PRO A C 1
ATOM 1707 O O . PRO A 1 217 ? 5.485 8.254 -15.908 1.00 76.06 217 PRO A O 1
ATOM 1710 N N . TRP A 1 218 ? 6.064 8.128 -13.752 1.00 78.56 218 TRP A N 1
ATOM 1711 C CA . TRP A 1 218 ? 6.522 9.514 -13.654 1.00 78.56 218 TRP A CA 1
ATOM 1712 C C . TRP A 1 218 ? 8.039 9.695 -13.790 1.00 78.56 218 TRP A C 1
ATOM 1714 O O . TRP A 1 218 ? 8.486 10.810 -14.049 1.00 78.56 218 TRP A O 1
ATOM 1724 N N . ALA A 1 219 ? 8.854 8.640 -13.740 1.00 73.12 219 ALA A N 1
ATOM 1725 C CA . ALA A 1 219 ? 10.302 8.751 -13.992 1.00 73.12 219 ALA A CA 1
ATOM 1726 C C . ALA A 1 219 ? 10.723 8.565 -15.471 1.00 73.12 219 ALA A C 1
ATOM 1728 O O . ALA A 1 219 ? 11.915 8.572 -15.767 1.00 73.12 219 ALA A O 1
ATOM 1729 N N . ARG A 1 220 ? 9.778 8.390 -16.414 1.00 69.94 220 ARG A N 1
ATOM 1730 C CA . ARG A 1 220 ? 10.089 8.014 -17.814 1.00 69.94 220 ARG A CA 1
ATOM 1731 C C . ARG A 1 220 ? 10.421 9.189 -18.751 1.00 69.94 220 ARG A C 1
ATOM 1733 O O . ARG A 1 220 ? 11.257 9.037 -19.638 1.00 69.94 220 ARG A O 1
ATOM 1740 N N . ARG A 1 221 ? 9.758 10.345 -18.612 1.00 72.50 221 ARG A N 1
ATOM 1741 C CA . ARG A 1 221 ? 9.946 11.542 -19.468 1.00 72.50 221 ARG A CA 1
ATOM 1742 C C . ARG A 1 221 ? 9.826 12.820 -18.646 1.00 72.50 221 ARG A C 1
ATOM 1744 O O . ARG A 1 221 ? 9.061 12.851 -17.691 1.00 72.50 221 ARG A O 1
ATOM 1751 N N . GLU A 1 222 ? 10.471 13.903 -19.078 1.00 73.50 222 GLU A N 1
ATOM 1752 C CA . GLU A 1 222 ? 10.510 15.182 -18.344 1.00 73.50 222 GLU A CA 1
ATOM 1753 C C . GLU A 1 222 ? 9.119 15.718 -17.951 1.00 73.50 222 GLU A C 1
ATOM 1755 O O . GLU A 1 222 ? 8.874 16.022 -16.784 1.00 73.50 222 GLU A O 1
ATOM 1760 N N . TYR A 1 223 ? 8.170 15.754 -18.893 1.00 69.44 223 TYR A N 1
ATOM 1761 C CA . TYR A 1 223 ? 6.784 16.149 -18.611 1.00 69.44 223 TYR A CA 1
ATOM 1762 C C . TYR A 1 223 ? 6.098 15.218 -17.593 1.00 69.44 223 TYR A C 1
ATOM 1764 O O . TYR A 1 223 ? 5.416 15.688 -16.681 1.00 69.44 223 TYR A O 1
ATOM 1772 N N . GLN A 1 224 ? 6.297 13.900 -17.714 1.00 76.56 224 GLN A N 1
ATOM 1773 C CA . GLN A 1 224 ? 5.737 12.925 -16.773 1.00 76.56 224 GLN A CA 1
ATOM 1774 C C . GLN A 1 224 ? 6.356 13.089 -15.384 1.00 76.56 224 GLN A C 1
ATOM 1776 O O . GLN A 1 224 ? 5.648 12.975 -14.390 1.00 76.56 224 GLN A O 1
ATOM 1781 N N . THR A 1 225 ? 7.636 13.453 -15.308 1.00 78.44 225 THR A N 1
ATOM 1782 C CA . THR A 1 225 ? 8.323 13.783 -14.057 1.00 78.44 225 THR A CA 1
ATOM 1783 C C . THR A 1 225 ? 7.780 15.056 -13.430 1.00 78.44 225 THR A C 1
ATOM 1785 O O . THR A 1 225 ? 7.592 15.106 -12.216 1.00 78.44 225 THR A O 1
ATOM 1788 N N . GLN A 1 226 ? 7.475 16.083 -14.222 1.00 84.31 226 GLN A N 1
ATOM 1789 C CA . GLN A 1 226 ? 6.848 17.298 -13.703 1.00 84.31 226 GLN A CA 1
ATOM 1790 C C . GLN A 1 226 ? 5.444 17.017 -13.149 1.00 84.31 226 GLN A C 1
ATOM 1792 O O . GLN A 1 226 ? 5.128 17.451 -12.040 1.00 84.31 226 GLN A O 1
ATOM 1797 N N . LEU A 1 227 ? 4.629 16.253 -13.880 1.00 84.75 227 LEU A N 1
ATOM 1798 C CA . LEU A 1 227 ? 3.299 15.844 -13.428 1.00 84.75 227 LEU A CA 1
ATOM 1799 C C . LEU A 1 227 ? 3.376 14.923 -12.196 1.00 84.75 227 LEU A C 1
ATOM 1801 O O . LEU A 1 227 ? 2.637 15.119 -11.235 1.00 84.75 227 LEU A O 1
ATOM 1805 N N . GLY A 1 228 ? 4.330 13.991 -12.160 1.00 84.81 228 GLY A N 1
ATOM 1806 C CA . GLY A 1 228 ? 4.609 13.156 -10.992 1.00 84.81 228 GLY A CA 1
ATOM 1807 C C . GLY A 1 228 ? 4.985 13.969 -9.761 1.00 84.81 228 GLY A C 1
ATOM 1808 O O . GLY A 1 228 ? 4.440 13.733 -8.691 1.00 84.81 228 GLY A O 1
ATOM 1809 N N . LYS A 1 229 ? 5.827 15.001 -9.902 1.00 87.44 229 LYS A N 1
ATOM 1810 C CA . LYS A 1 229 ? 6.159 15.922 -8.799 1.00 87.44 229 LYS A CA 1
ATOM 1811 C C . LYS A 1 229 ? 4.931 16.672 -8.279 1.00 87.44 229 LYS A C 1
ATOM 1813 O O . LYS A 1 229 ? 4.794 16.856 -7.070 1.00 87.44 229 LYS A O 1
ATOM 1818 N N . GLN A 1 230 ? 4.034 17.100 -9.167 1.00 89.62 230 GLN A N 1
ATOM 1819 C CA . GLN A 1 230 ? 2.780 17.751 -8.773 1.00 89.62 230 GLN A CA 1
ATOM 1820 C C . GLN A 1 230 ? 1.862 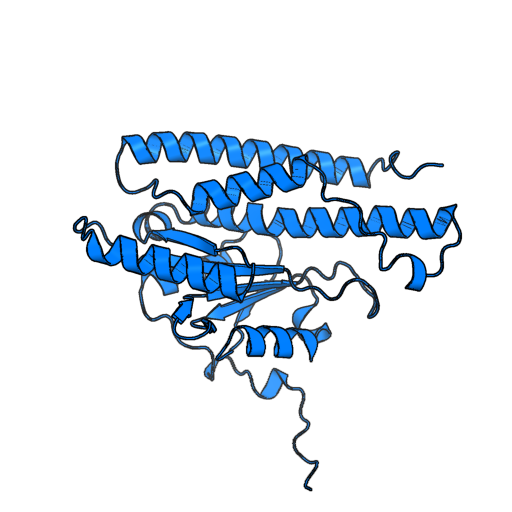16.785 -8.013 1.00 89.62 230 GLN A C 1
ATOM 1822 O O . GLN A 1 230 ? 1.333 17.146 -6.958 1.00 89.62 230 GLN A O 1
ATOM 1827 N N . ASN A 1 231 ? 1.724 15.553 -8.508 1.00 91.12 231 ASN A N 1
ATOM 1828 C CA . ASN A 1 231 ? 0.928 14.505 -7.874 1.00 91.12 231 ASN A CA 1
ATOM 1829 C C . ASN A 1 231 ? 1.527 14.060 -6.534 1.00 91.12 231 ASN A C 1
ATOM 1831 O O . ASN A 1 231 ? 0.790 13.920 -5.564 1.00 91.12 231 ASN A O 1
ATOM 1835 N N . LEU A 1 232 ? 2.853 13.953 -6.431 1.00 93.19 232 LEU A N 1
ATOM 1836 C CA . LEU A 1 232 ? 3.561 13.696 -5.178 1.00 93.19 232 LEU A CA 1
ATOM 1837 C C . LEU A 1 232 ? 3.300 14.807 -4.158 1.00 93.19 232 LEU A C 1
ATOM 1839 O O . LEU A 1 232 ? 2.974 14.532 -3.007 1.00 93.19 232 LEU A O 1
ATOM 1843 N N . ALA A 1 233 ? 3.364 16.076 -4.571 1.00 93.94 233 ALA A N 1
ATOM 1844 C CA . ALA A 1 233 ? 3.028 17.190 -3.689 1.00 93.94 233 ALA A CA 1
ATOM 1845 C C . ALA A 1 233 ? 1.553 17.157 -3.243 1.00 93.94 233 ALA A C 1
ATOM 1847 O O . ALA A 1 233 ? 1.247 17.507 -2.103 1.00 93.94 233 ALA A O 1
ATOM 1848 N N . ALA A 1 234 ? 0.633 16.743 -4.118 1.00 93.81 234 ALA A N 1
ATOM 1849 C CA . ALA A 1 234 ? -0.775 16.565 -3.769 1.00 93.81 234 ALA A CA 1
ATOM 1850 C C . ALA A 1 234 ? -0.985 15.408 -2.780 1.00 93.81 234 ALA A C 1
ATOM 1852 O O . ALA A 1 234 ? -1.698 15.587 -1.794 1.00 93.81 234 ALA A O 1
ATOM 1853 N N . MET A 1 235 ? -0.319 14.272 -2.999 1.00 96.56 235 MET A N 1
ATOM 1854 C CA . MET A 1 235 ? -0.321 13.132 -2.085 1.00 96.56 235 MET A CA 1
ATOM 1855 C C . MET A 1 235 ? 0.211 13.536 -0.711 1.00 96.56 235 MET A C 1
ATOM 1857 O O . MET A 1 235 ? -0.465 13.298 0.282 1.00 96.56 235 MET A O 1
ATOM 1861 N N . ARG A 1 236 ? 1.353 14.233 -0.645 1.00 96.62 236 ARG A N 1
ATOM 1862 C CA . ARG A 1 236 ? 1.927 14.731 0.616 1.00 96.62 236 ARG A CA 1
ATOM 1863 C C . ARG A 1 236 ? 0.961 15.634 1.381 1.00 96.62 236 ARG A C 1
ATOM 1865 O O . ARG A 1 236 ? 0.809 15.472 2.583 1.00 96.62 236 ARG A O 1
ATOM 1872 N N . ARG A 1 237 ? 0.253 16.543 0.697 1.00 97.19 237 ARG A N 1
ATOM 1873 C CA . ARG A 1 237 ? -0.787 17.372 1.339 1.00 97.19 237 ARG A CA 1
ATOM 1874 C C . ARG A 1 237 ? -1.952 16.538 1.871 1.00 97.19 237 ARG A C 1
ATOM 1876 O O . ARG A 1 237 ? -2.483 16.852 2.929 1.00 97.19 237 ARG A O 1
ATOM 1883 N N . ALA A 1 238 ? -2.367 15.501 1.143 1.00 96.69 238 ALA A N 1
ATOM 1884 C CA . ALA A 1 238 ? -3.427 14.604 1.594 1.00 96.69 238 ALA A CA 1
ATOM 1885 C C . ALA A 1 238 ? -2.983 13.748 2.793 1.00 96.69 238 ALA A C 1
ATOM 1887 O O . ALA A 1 238 ? -3.761 13.590 3.731 1.00 96.69 238 ALA A O 1
ATOM 1888 N N . ALA A 1 239 ? -1.743 13.252 2.782 1.00 95.69 239 ALA A N 1
ATOM 1889 C CA . ALA A 1 239 ? -1.133 12.521 3.889 1.00 95.69 239 ALA A CA 1
ATOM 1890 C C . ALA A 1 239 ? -1.029 13.397 5.143 1.00 95.69 239 ALA A C 1
ATOM 1892 O O . ALA A 1 239 ? -1.450 12.983 6.216 1.00 95.69 239 ALA A O 1
ATOM 1893 N N . GLU A 1 240 ? -0.564 14.638 4.999 1.00 96.06 240 GLU A N 1
ATOM 1894 C CA . GLU A 1 240 ? -0.489 15.586 6.111 1.00 96.06 240 GLU A CA 1
ATOM 1895 C C . GLU A 1 240 ? -1.872 15.892 6.693 1.00 96.06 240 GLU A C 1
ATOM 1897 O O . GLU A 1 240 ? -2.080 15.789 7.897 1.00 96.06 240 GLU A O 1
ATOM 1902 N N . ALA A 1 241 ? -2.859 16.175 5.838 1.00 95.12 241 ALA A N 1
ATOM 1903 C CA . ALA A 1 241 ? -4.230 16.396 6.289 1.00 95.12 241 ALA A CA 1
ATOM 1904 C C . ALA A 1 241 ? -4.809 15.172 7.019 1.00 95.12 241 ALA A C 1
ATOM 1906 O O . ALA A 1 241 ? -5.568 15.329 7.971 1.00 95.12 241 ALA A O 1
ATOM 1907 N N . MET A 1 242 ? -4.465 13.957 6.580 1.00 94.75 242 MET A N 1
ATOM 1908 C CA . MET A 1 242 ? -4.842 12.720 7.262 1.00 94.75 242 MET A CA 1
ATOM 1909 C C . MET A 1 242 ? -4.170 12.602 8.632 1.00 94.75 242 MET A C 1
ATOM 1911 O O . MET A 1 242 ? -4.852 12.230 9.584 1.00 94.75 242 MET A O 1
ATOM 1915 N N . ARG A 1 243 ? -2.874 12.912 8.746 1.00 92.06 243 ARG A N 1
ATOM 1916 C CA . ARG A 1 243 ? -2.125 12.848 10.011 1.00 92.06 243 ARG A CA 1
ATOM 1917 C C . ARG A 1 243 ? -2.658 13.849 11.027 1.00 92.06 243 ARG A C 1
ATOM 1919 O O . ARG A 1 243 ? -3.063 13.415 12.097 1.00 92.06 243 ARG A O 1
ATOM 1926 N N . VAL A 1 244 ? -2.795 15.122 10.643 1.00 91.38 244 VAL A N 1
ATOM 1927 C CA . VAL A 1 244 ? -3.395 16.173 11.487 1.00 91.38 244 VAL A CA 1
ATOM 1928 C C . VAL A 1 244 ? -4.788 15.757 11.952 1.00 91.38 244 VAL A C 1
ATOM 1930 O O . VAL A 1 244 ? -5.072 15.754 13.142 1.00 91.38 244 VAL A O 1
ATOM 1933 N N . TRP A 1 245 ? -5.641 15.302 11.029 1.00 90.44 245 TRP A N 1
ATOM 1934 C CA . TRP A 1 245 ? -6.980 14.841 11.393 1.00 90.44 245 TRP A CA 1
ATOM 1935 C C . TRP A 1 245 ? -6.956 13.638 12.348 1.00 90.44 245 TRP A C 1
ATOM 1937 O O . TRP A 1 245 ? -7.800 13.540 13.234 1.00 90.44 245 TRP A O 1
ATOM 1947 N N . THR A 1 246 ? -6.007 12.714 12.171 1.00 85.38 246 THR A N 1
ATOM 1948 C CA . THR A 1 246 ? -5.868 11.534 13.037 1.00 85.38 246 THR A CA 1
ATOM 1949 C C . THR A 1 246 ? -5.386 11.931 14.429 1.00 85.38 246 THR A C 1
ATOM 1951 O O . THR A 1 246 ? -5.865 11.364 15.404 1.00 85.38 246 THR A O 1
ATOM 1954 N N . GLU A 1 247 ? -4.467 12.892 14.538 1.00 84.81 247 GLU A N 1
ATOM 1955 C CA . GLU A 1 247 ? -4.016 13.457 15.814 1.00 84.81 247 GLU A CA 1
ATOM 1956 C C . GLU A 1 247 ? -5.163 14.175 16.531 1.00 84.81 247 GLU A C 1
ATOM 1958 O O . GLU A 1 247 ? -5.458 13.840 17.681 1.00 84.81 247 GLU A O 1
ATOM 1963 N N . ASP A 1 248 ? -5.878 15.059 15.832 1.00 81.50 248 ASP A N 1
ATOM 1964 C CA . ASP A 1 248 ? -7.036 15.781 16.366 1.00 81.50 248 ASP A CA 1
ATOM 1965 C C . ASP A 1 248 ? -8.103 14.809 16.870 1.00 81.50 248 ASP A C 1
ATOM 1967 O O . ASP A 1 248 ? -8.512 14.902 18.021 1.00 81.50 248 ASP A O 1
ATOM 1971 N N . ALA A 1 249 ? -8.468 13.799 16.068 1.00 71.25 249 ALA A N 1
ATOM 1972 C CA . ALA A 1 249 ? -9.443 12.772 16.442 1.00 71.25 249 ALA A CA 1
ATOM 1973 C C . ALA A 1 249 ? -9.048 11.965 17.693 1.00 71.25 249 ALA A C 1
ATOM 1975 O O . ALA A 1 249 ? -9.868 11.215 18.220 1.00 71.25 249 ALA A O 1
ATOM 1976 N N . THR A 1 250 ? -7.798 12.076 18.149 1.00 64.50 250 THR A N 1
ATOM 1977 C CA . THR A 1 250 ? -7.282 11.362 19.322 1.00 64.50 250 THR A CA 1
ATOM 1978 C C . THR A 1 250 ? -7.074 12.250 20.539 1.00 64.50 250 THR A C 1
ATOM 1980 O O . THR A 1 250 ? -7.087 11.733 21.653 1.00 64.50 250 THR A O 1
ATOM 1983 N N . LEU A 1 251 ? -6.895 13.557 20.336 1.00 50.03 251 LEU A N 1
ATOM 1984 C CA . LEU A 1 251 ? -6.773 14.558 21.400 1.00 50.03 251 LEU A CA 1
ATOM 1985 C C . LEU A 1 251 ? -8.139 15.121 21.800 1.00 50.03 251 LEU A C 1
ATOM 1987 O O . LEU A 1 251 ? -8.402 15.326 22.979 1.00 50.03 251 LEU A O 1
ATOM 1991 N N . ASP A 1 252 ? -9.016 15.271 20.817 1.00 47.53 252 ASP A N 1
ATOM 1992 C CA . ASP A 1 252 ? -10.399 15.679 20.938 1.00 47.53 252 ASP A CA 1
ATOM 1993 C C . ASP A 1 252 ? -11.186 14.703 20.065 1.00 47.53 252 ASP A C 1
ATOM 1995 O O . ASP A 1 252 ? -11.244 14.903 18.862 1.00 47.53 252 ASP A O 1
ATOM 1999 N N . CYS A 1 253 ? -11.795 13.636 20.583 1.00 47.59 253 CYS A N 1
ATOM 2000 C CA . CYS A 1 253 ? -12.856 12.972 19.818 1.00 47.59 253 CYS A CA 1
ATOM 2001 C C . CYS A 1 253 ? -14.201 13.555 20.269 1.00 47.59 253 CYS A C 1
ATOM 2003 O O . CYS A 1 253 ? -14.826 12.993 21.163 1.00 47.59 253 CYS A O 1
ATOM 2005 N N . PRO A 1 254 ? -14.710 14.658 19.677 1.00 43.69 254 PRO A N 1
ATOM 2006 C CA . PRO A 1 254 ? -16.027 15.202 19.984 1.00 43.69 254 PRO A CA 1
ATOM 2007 C C . PRO A 1 254 ? -17.091 14.513 19.101 1.00 43.69 254 PRO A C 1
ATOM 2009 O O . PRO A 1 254 ? -18.270 14.840 19.159 1.00 43.69 254 PRO A O 1
ATOM 2012 N N . ALA A 1 255 ? -16.660 13.591 18.220 1.00 43.38 255 ALA A N 1
ATOM 2013 C CA . ALA A 1 255 ? -17.470 12.814 17.282 1.00 43.38 255 ALA A CA 1
ATOM 2014 C C . ALA A 1 255 ? -17.983 11.500 17.890 1.00 43.38 255 ALA A C 1
ATOM 2016 O O . ALA A 1 255 ? -18.741 10.772 17.246 1.00 43.38 255 ALA A O 1
ATOM 2017 N N . CYS A 1 256 ? -17.553 11.228 19.111 1.00 40.97 256 CYS A N 1
ATOM 2018 C CA . CYS A 1 256 ? -18.221 10.470 20.140 1.00 40.97 256 CYS A CA 1
ATOM 2019 C C . CYS A 1 256 ? -19.476 11.251 20.582 1.00 40.97 256 CYS A C 1
ATOM 2021 O O . CYS A 1 256 ? -19.320 12.199 21.352 1.00 40.97 256 CYS A O 1
ATOM 2023 N N . PRO A 1 257 ? -20.697 10.983 20.064 1.00 35.78 257 PRO A N 1
ATOM 2024 C CA . PRO A 1 257 ? -21.871 11.697 20.559 1.00 35.78 257 PRO A CA 1
ATOM 2025 C C . PRO A 1 257 ? -22.011 11.418 22.059 1.00 35.78 257 PRO A C 1
ATOM 2027 O O . PRO A 1 257 ? -22.059 10.253 22.450 1.00 35.78 257 PRO A O 1
ATOM 2030 N N . GLY A 1 258 ? -22.015 12.471 22.877 1.00 40.28 258 GLY A N 1
ATOM 2031 C CA . GLY A 1 258 ? -22.440 12.364 24.274 1.00 40.28 258 GLY A CA 1
ATOM 2032 C C . GLY A 1 258 ? -23.889 11.914 24.404 1.00 40.28 258 GLY A C 1
ATOM 2033 O O . GLY A 1 258 ? -24.634 11.995 23.397 1.00 40.28 258 GLY A O 1
#

Foldseek 3Di:
DDPPDDDPCVVVWDPVQQDDQPDPLLVLVVVCQQPVQPQPAHEDEGEDQAVVRVVVVCVVCVVVQADRYWYWYAFHDDPPDTFRIKIWGHHPCPPDPQQDSDTQIETEHEAADDQDDDPVVVVVVVVVRLVSSCVRPVHYYQYAYSLCSPVPVNLLSVLVNLQSVLVVLLSLLQVVQLVLCCVPVVDDSVRCVVVRDDRDPLSVQLNVLSSVLRPQHQSRDPVSVVVSVVSSVSSVVSSVSSVVVSVCCVVDVPVSPD

Radius of gyration: 19.78 Å; chains: 1; bounding box: 43×59×54 Å

Sequence (258 aa):
MDITAAGPLLSRYEIDQVKPPESPIEAKMLDLLMGGLNLGFKATFAAADTWQDAVDMLRAEPEAFSRNRICVFPQVGVDRYRADMLVAFADRLIDRVDAWDGFDLVFLECDGEEFHGEDSGRQRADRDRERAIKAATDLDILRFSGAEISFFPDQVGEVISTYLESFAAARRFARLRLEHAMEVHDYARSETQDMVPETPAVIRRARVAACNLAGMPWARREYQTQLGKQNLAAMRRAAEAMRVWTEDATLDCPACPG

Secondary structure (DSSP, 8-state):
------S-GGGG--GGGSPPPSSHHHHHHHHHHHHT-TTSPEEEE---SBHHHHHHHHHH-HHHH-SSEEEEEEEEEETTEEEEEEEEEE-----STTS----EEEEEEEE---S----HHHHHHHHHHHHHHHHHH--EEEEEEHHHHHH-HHHHHHHHHHHHHHHHHHHHHHHHHHHHHHHHH---TTTGGG-PPPPPHHHHHHHHHHHHHHTS--SSSHHHHHHHHHHHHHHHHHHHHHHHHHHHHHH--TTS--

pLDDT: mean 75.77, std 17.4, range [25.41, 97.19]

Organism: Azospirillum brasilense (NCBI:txid192)